Protein AF-A0A2V3UAB9-F1 (afdb_monomer_lite)

Structure (mmCIF, N/CA/C/O backbone):
data_AF-A0A2V3UAB9-F1
#
_entry.id   AF-A0A2V3UAB9-F1
#
loop_
_atom_site.group_PDB
_atom_site.id
_atom_site.type_symbol
_atom_site.label_atom_id
_atom_site.label_alt_id
_atom_site.label_comp_id
_atom_site.label_asym_id
_atom_site.label_entity_id
_atom_site.label_seq_id
_atom_site.pdbx_PDB_ins_code
_atom_site.Cartn_x
_atom_site.Cartn_y
_atom_site.Cartn_z
_atom_site.occupancy
_atom_site.B_iso_or_equiv
_atom_site.auth_seq_id
_atom_site.auth_comp_id
_atom_site.auth_asym_id
_atom_site.auth_atom_id
_atom_site.pdbx_PDB_model_num
ATOM 1 N N . MET A 1 1 ? 22.941 -26.359 -15.142 1.00 57.28 1 MET A N 1
ATOM 2 C CA . MET A 1 1 ? 23.217 -25.640 -13.883 1.00 57.28 1 MET A CA 1
ATOM 3 C C . MET A 1 1 ? 24.181 -24.510 -14.176 1.00 57.28 1 MET A C 1
ATOM 5 O O . MET A 1 1 ? 25.369 -24.756 -14.343 1.00 57.28 1 MET A O 1
ATOM 9 N N . GLN A 1 2 ? 23.658 -23.298 -14.334 1.00 74.88 2 GLN A N 1
ATOM 10 C CA . GLN A 1 2 ? 24.487 -22.115 -14.532 1.00 74.88 2 GLN A CA 1
ATOM 11 C C . GLN A 1 2 ? 24.960 -21.626 -13.161 1.00 74.88 2 GLN A C 1
ATOM 13 O O . GLN A 1 2 ? 24.140 -21.273 -12.312 1.00 74.88 2 GLN A O 1
ATOM 18 N N . THR A 1 3 ? 26.270 -21.655 -12.924 1.00 79.12 3 THR A N 1
ATOM 19 C CA . THR A 1 3 ? 26.883 -21.091 -11.720 1.00 79.12 3 THR A CA 1
ATOM 20 C C . THR A 1 3 ? 27.667 -19.837 -12.087 1.00 79.12 3 THR A C 1
ATOM 22 O O . THR A 1 3 ? 28.367 -19.800 -13.098 1.00 79.12 3 THR A O 1
ATOM 25 N N . GLU A 1 4 ? 27.515 -18.769 -11.304 1.00 80.94 4 GLU A N 1
ATOM 26 C CA . GLU A 1 4 ? 28.245 -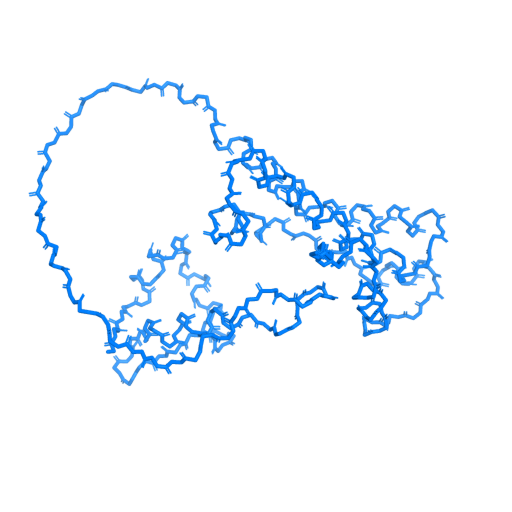17.521 -11.534 1.00 80.94 4 GLU A CA 1
ATOM 27 C C . GLU A 1 4 ? 28.791 -16.923 -10.238 1.00 80.94 4 GLU A C 1
ATOM 29 O O . GLU A 1 4 ? 28.327 -17.199 -9.131 1.00 80.94 4 GLU A O 1
ATOM 34 N N . THR A 1 5 ? 29.828 -16.094 -10.348 1.00 83.38 5 THR A N 1
ATOM 35 C CA . THR A 1 5 ? 30.382 -15.426 -9.165 1.00 83.38 5 THR A CA 1
ATOM 36 C C . THR A 1 5 ? 29.385 -14.402 -8.617 1.00 83.38 5 THR A C 1
ATOM 38 O O . THR A 1 5 ? 28.672 -13.750 -9.376 1.00 83.38 5 THR A O 1
ATOM 41 N N . LYS A 1 6 ? 29.395 -14.158 -7.299 1.00 76.06 6 LYS A N 1
ATOM 42 C CA . LYS A 1 6 ? 28.543 -13.129 -6.664 1.00 76.06 6 LYS A CA 1
ATOM 43 C C . LYS A 1 6 ? 28.672 -11.748 -7.320 1.00 76.06 6 LYS A C 1
ATOM 45 O O . LYS A 1 6 ? 27.708 -10.995 -7.363 1.00 76.06 6 LYS A O 1
ATOM 50 N N . ALA A 1 7 ? 29.862 -11.412 -7.823 1.00 73.06 7 ALA A N 1
ATOM 51 C CA . ALA A 1 7 ? 30.115 -10.150 -8.513 1.00 73.06 7 ALA A CA 1
ATOM 52 C C . ALA A 1 7 ? 29.506 -10.113 -9.924 1.00 73.06 7 ALA A C 1
ATOM 54 O O . ALA A 1 7 ? 29.011 -9.066 -10.334 1.00 73.06 7 ALA A O 1
ATOM 55 N N . ALA A 1 8 ? 29.524 -11.234 -10.651 1.00 74.75 8 ALA A N 1
ATOM 56 C CA . ALA A 1 8 ? 28.836 -11.361 -11.935 1.00 74.75 8 ALA A CA 1
ATOM 57 C C . ALA A 1 8 ? 27.312 -11.293 -11.747 1.00 74.75 8 ALA A C 1
ATOM 59 O O . ALA A 1 8 ? 26.662 -10.486 -12.407 1.00 74.75 8 ALA A O 1
ATOM 60 N N . PHE A 1 9 ? 26.787 -12.012 -10.748 1.00 76.31 9 PHE A N 1
ATOM 61 C CA . PHE A 1 9 ? 25.374 -11.973 -10.361 1.00 76.31 9 PHE A CA 1
ATOM 62 C C . PHE A 1 9 ? 24.925 -10.547 -9.999 1.00 76.31 9 PHE A C 1
ATOM 64 O O . PHE A 1 9 ? 23.939 -10.045 -10.527 1.00 76.31 9 PHE A O 1
ATOM 71 N N . ALA A 1 10 ? 25.701 -9.836 -9.171 1.00 72.00 10 ALA A N 1
ATOM 72 C CA . ALA A 1 10 ? 25.414 -8.450 -8.792 1.00 72.00 10 ALA A CA 1
ATOM 73 C C . ALA A 1 10 ? 25.303 -7.513 -10.008 1.00 72.00 10 ALA A C 1
ATOM 75 O O . ALA A 1 10 ? 24.363 -6.728 -10.108 1.00 72.00 10 ALA A O 1
ATOM 76 N N . ARG A 1 11 ? 26.252 -7.619 -10.949 1.00 72.06 11 ARG A N 1
ATOM 77 C CA . ARG A 1 11 ? 26.281 -6.795 -12.167 1.00 72.06 11 ARG A CA 1
ATOM 78 C C . ARG A 1 11 ? 25.104 -7.097 -13.087 1.00 72.06 11 ARG A C 1
ATOM 80 O O . ARG A 1 11 ? 24.517 -6.163 -13.618 1.00 72.06 11 ARG A O 1
ATOM 87 N N . ARG A 1 12 ? 24.747 -8.374 -13.240 1.00 73.06 12 ARG A N 1
ATOM 88 C CA . ARG A 1 12 ? 23.622 -8.815 -14.075 1.00 73.06 12 ARG A CA 1
ATOM 89 C C . ARG A 1 12 ? 22.281 -8.301 -13.555 1.00 73.06 12 ARG A C 1
ATOM 91 O O . ARG A 1 12 ? 21.445 -7.885 -14.343 1.00 73.06 12 ARG A O 1
ATOM 98 N N . HIS A 1 13 ? 22.123 -8.266 -12.235 1.00 68.06 13 HIS A N 1
ATOM 99 C CA . HIS A 1 13 ? 20.927 -7.752 -11.562 1.00 68.06 13 HIS A CA 1
ATOM 100 C C . HIS A 1 13 ? 20.958 -6.234 -11.316 1.00 68.06 13 HIS A C 1
ATOM 102 O O . HIS A 1 13 ? 20.033 -5.688 -10.722 1.00 68.06 13 HIS A O 1
ATOM 108 N N . GLY A 1 14 ? 22.016 -5.528 -11.736 1.00 66.88 14 GLY A N 1
ATOM 109 C CA . GLY A 1 14 ? 22.145 -4.080 -11.528 1.00 66.88 14 GLY A CA 1
ATOM 110 C C . GLY A 1 14 ? 22.172 -3.667 -10.050 1.00 66.88 14 GLY A C 1
ATOM 111 O O . GLY A 1 14 ? 21.782 -2.551 -9.701 1.00 66.88 14 GLY A O 1
ATOM 112 N N . VAL A 1 15 ? 22.603 -4.567 -9.160 1.00 67.69 15 VAL A N 1
ATOM 113 C CA . VAL A 1 15 ? 22.641 -4.348 -7.710 1.00 67.69 15 VAL A CA 1
ATOM 114 C C . VAL A 1 15 ? 24.074 -4.267 -7.195 1.00 67.69 15 VAL A C 1
ATOM 116 O O . VAL A 1 15 ? 25.017 -4.808 -7.771 1.00 67.69 15 VAL A O 1
ATOM 119 N N . ASN A 1 16 ? 24.259 -3.584 -6.068 1.00 70.75 16 ASN A N 1
ATOM 120 C CA . ASN A 1 16 ? 25.558 -3.530 -5.412 1.00 70.75 16 ASN A CA 1
ATOM 121 C C . ASN A 1 16 ? 25.855 -4.838 -4.647 1.00 70.75 16 ASN A C 1
ATOM 123 O O . ASN A 1 16 ? 24.981 -5.659 -4.356 1.00 70.75 16 ASN A O 1
ATOM 127 N N . ARG A 1 17 ? 27.127 -5.025 -4.281 1.00 67.69 17 ARG A N 1
ATOM 128 C CA . ARG A 1 17 ? 27.590 -6.215 -3.549 1.00 67.69 17 ARG A CA 1
ATOM 129 C C . ARG A 1 17 ? 26.920 -6.372 -2.176 1.00 67.69 17 ARG A C 1
ATOM 131 O O . ARG A 1 17 ? 26.765 -7.498 -1.714 1.00 67.69 17 ARG A O 1
ATOM 138 N N . SER A 1 18 ? 26.512 -5.274 -1.535 1.00 61.28 18 SER A N 1
ATOM 139 C CA . SER A 1 18 ? 25.829 -5.316 -0.237 1.00 61.28 18 SER A CA 1
ATOM 140 C C . SER A 1 18 ? 24.386 -5.816 -0.343 1.00 61.28 18 SER A C 1
ATOM 142 O O . SER A 1 18 ? 23.921 -6.483 0.575 1.00 61.28 18 SER A O 1
ATOM 144 N N . THR A 1 19 ? 23.694 -5.596 -1.462 1.00 59.91 19 THR A N 1
ATOM 145 C CA . THR A 1 19 ? 22.390 -6.218 -1.741 1.00 59.91 19 THR A CA 1
ATOM 146 C C . THR A 1 19 ? 22.517 -7.731 -1.912 1.00 59.91 19 THR A C 1
ATOM 148 O O . THR A 1 19 ? 21.742 -8.473 -1.316 1.00 59.91 19 THR A O 1
ATOM 151 N N . VAL A 1 20 ? 23.547 -8.206 -2.621 1.00 71.25 20 VAL A N 1
ATOM 152 C CA . VAL A 1 20 ? 23.826 -9.651 -2.740 1.00 71.25 20 VAL A CA 1
ATOM 153 C C . VAL A 1 20 ? 24.172 -10.272 -1.382 1.00 71.25 20 VAL A C 1
ATOM 155 O O . VAL A 1 20 ? 23.750 -11.389 -1.092 1.00 71.25 20 VAL A O 1
ATOM 158 N N . GLN A 1 21 ? 24.883 -9.538 -0.519 1.00 72.75 21 GLN A N 1
ATOM 159 C CA . GLN A 1 21 ? 25.141 -9.973 0.856 1.00 72.75 21 GLN A CA 1
ATOM 160 C C . GLN A 1 21 ? 23.841 -10.087 1.663 1.00 72.75 21 GLN A C 1
ATOM 162 O O . GLN A 1 21 ? 23.604 -11.117 2.279 1.00 72.75 21 GLN A O 1
ATOM 167 N N . LYS A 1 22 ? 22.944 -9.098 1.576 1.00 69.31 22 LYS A N 1
ATOM 168 C CA . LYS A 1 22 ? 21.625 -9.161 2.228 1.00 69.31 22 LYS A CA 1
ATOM 169 C C . LYS A 1 22 ? 20.784 -10.345 1.743 1.00 69.31 22 LYS A C 1
ATOM 171 O O . LYS A 1 22 ? 20.073 -10.942 2.542 1.00 69.31 22 LYS A O 1
ATOM 176 N N . TRP A 1 23 ? 20.842 -10.696 0.458 1.00 75.06 23 TRP A N 1
ATOM 177 C CA . TRP A 1 23 ? 20.158 -11.886 -0.065 1.00 75.06 23 TRP A CA 1
ATOM 178 C C . TRP A 1 23 ? 20.737 -13.180 0.497 1.00 75.06 23 TRP A C 1
ATOM 180 O O . TRP A 1 23 ? 19.987 -14.097 0.818 1.00 75.06 23 TRP A O 1
ATOM 190 N N . GLN A 1 24 ? 22.056 -13.239 0.672 1.00 76.31 24 GLN A N 1
ATOM 191 C CA . GLN A 1 24 ? 22.706 -14.361 1.336 1.00 76.31 24 GLN A CA 1
ATOM 192 C C . GLN A 1 24 ? 22.304 -14.458 2.815 1.00 76.31 24 GLN A C 1
ATOM 194 O O . GLN A 1 24 ? 21.946 -15.540 3.267 1.00 76.31 24 GLN A O 1
ATOM 199 N N . ASP A 1 25 ? 22.310 -13.341 3.545 1.00 65.88 25 ASP A N 1
ATOM 200 C CA . ASP A 1 25 ? 21.948 -13.299 4.969 1.00 65.88 25 ASP A CA 1
ATOM 201 C C . ASP A 1 25 ? 20.476 -13.694 5.194 1.00 65.88 25 ASP A C 1
ATOM 203 O O . ASP A 1 25 ? 20.129 -14.275 6.219 1.00 65.88 25 ASP A O 1
ATOM 207 N N . LYS A 1 26 ? 19.611 -13.425 4.206 1.00 61.66 26 LYS A N 1
ATOM 208 C CA . LYS A 1 26 ? 18.199 -13.836 4.178 1.00 61.66 26 LYS A CA 1
ATOM 209 C C . LYS A 1 26 ? 17.967 -15.257 3.641 1.00 61.66 26 LYS A C 1
ATOM 211 O O . LYS A 1 26 ? 16.818 -15.667 3.522 1.00 61.66 26 LYS A O 1
ATOM 216 N N . GLY A 1 27 ? 19.020 -15.996 3.283 1.00 71.12 27 GLY A N 1
ATOM 217 C CA . GLY A 1 27 ? 18.915 -17.360 2.745 1.00 71.12 27 GLY A CA 1
ATOM 218 C C . GLY A 1 27 ? 18.331 -17.457 1.329 1.00 71.12 27 GLY A C 1
ATOM 219 O O . GLY A 1 27 ? 18.006 -18.549 0.874 1.00 71.12 27 GLY A O 1
ATOM 220 N N . LEU A 1 28 ? 18.209 -16.333 0.617 1.00 71.06 28 LEU A N 1
ATOM 221 C CA . LEU A 1 28 ? 17.669 -16.272 -0.746 1.00 71.06 28 LEU A CA 1
ATOM 222 C C . LEU A 1 28 ? 18.710 -16.668 -1.800 1.00 71.06 28 LEU A C 1
ATOM 224 O O . LEU A 1 28 ? 18.360 -17.021 -2.922 1.00 71.06 28 LEU A O 1
ATOM 228 N N . LEU A 1 29 ? 19.995 -16.624 -1.443 1.00 77.12 29 LEU A N 1
ATOM 229 C CA . LEU A 1 29 ? 21.091 -16.991 -2.332 1.00 77.12 29 LEU A CA 1
ATOM 230 C C . LEU A 1 29 ? 21.447 -18.472 -2.182 1.00 77.12 29 LEU A C 1
ATOM 232 O O . LEU A 1 29 ? 21.902 -18.899 -1.120 1.00 77.12 29 LEU A O 1
ATOM 236 N N . VAL A 1 30 ? 21.308 -19.244 -3.259 1.00 77.31 30 VAL A N 1
ATOM 237 C CA . VAL A 1 30 ? 21.717 -20.652 -3.284 1.00 77.31 30 VAL A CA 1
ATOM 238 C C . VAL A 1 30 ? 23.164 -20.734 -3.749 1.00 77.31 30 VAL A C 1
ATOM 240 O O . VAL A 1 30 ? 23.483 -20.453 -4.905 1.00 77.31 30 VAL A O 1
ATOM 243 N N . ILE A 1 31 ? 24.057 -21.119 -2.839 1.00 79.81 31 ILE A N 1
ATOM 244 C CA . ILE A 1 31 ? 25.471 -21.354 -3.139 1.00 79.81 31 ILE A CA 1
ATOM 245 C C . ILE A 1 31 ? 25.645 -22.817 -3.551 1.00 79.81 31 ILE A C 1
ATOM 247 O O . ILE A 1 31 ? 25.255 -23.724 -2.818 1.00 79.81 31 ILE A O 1
ATOM 251 N N . ALA A 1 32 ? 26.209 -23.043 -4.732 1.00 77.56 32 ALA A N 1
ATOM 252 C CA . ALA A 1 32 ? 26.574 -24.367 -5.206 1.00 77.56 32 ALA A CA 1
ATOM 253 C C . ALA A 1 32 ? 27.816 -24.900 -4.453 1.00 77.56 32 ALA A C 1
ATOM 255 O O . ALA A 1 32 ? 28.553 -24.126 -3.836 1.00 77.56 32 ALA A O 1
ATOM 256 N N . PRO A 1 33 ? 28.081 -26.221 -4.485 1.00 68.38 33 PRO A N 1
ATOM 257 C CA . PRO A 1 33 ? 29.209 -26.831 -3.767 1.00 68.38 33 PRO A CA 1
ATOM 258 C C . PRO A 1 33 ? 30.592 -26.290 -4.168 1.00 68.38 33 PRO A C 1
ATOM 260 O O . PRO A 1 33 ? 31.553 -26.439 -3.421 1.00 68.38 33 PRO A O 1
ATOM 263 N N . ASP A 1 34 ? 30.687 -25.652 -5.335 1.00 72.75 34 ASP A N 1
ATOM 264 C CA . ASP A 1 34 ? 31.872 -24.971 -5.869 1.00 72.75 34 ASP A CA 1
ATOM 265 C C . ASP A 1 34 ? 32.080 -23.550 -5.296 1.00 72.75 34 ASP A C 1
ATOM 267 O O . ASP A 1 34 ? 33.017 -22.849 -5.681 1.00 72.75 34 ASP A O 1
ATOM 271 N N . GLY A 1 35 ? 31.217 -23.104 -4.376 1.00 73.31 35 GLY A N 1
ATOM 272 C CA . GLY A 1 35 ? 31.261 -21.774 -3.766 1.00 73.31 35 GLY A CA 1
ATOM 273 C C . GLY A 1 35 ? 30.708 -20.653 -4.655 1.00 73.31 35 GLY A C 1
ATOM 274 O O . GLY A 1 35 ? 30.769 -19.480 -4.267 1.00 73.31 35 GLY A O 1
ATOM 275 N N . MET A 1 36 ? 30.162 -20.985 -5.828 1.00 78.81 36 MET A N 1
ATOM 276 C CA . MET A 1 36 ? 29.549 -20.038 -6.759 1.00 78.81 36 MET A CA 1
ATOM 277 C C . MET A 1 36 ? 28.033 -19.943 -6.549 1.00 78.81 36 MET A C 1
ATOM 279 O O . MET A 1 36 ? 27.414 -20.780 -5.897 1.00 78.81 36 MET A O 1
ATOM 283 N N . VAL A 1 37 ? 27.414 -18.884 -7.070 1.00 76.81 37 VAL A N 1
ATOM 284 C CA . VAL A 1 37 ? 25.960 -18.696 -6.999 1.00 76.81 37 VAL A CA 1
ATOM 285 C C . VAL A 1 37 ? 25.315 -19.608 -8.028 1.00 76.81 37 VAL A C 1
ATOM 287 O O . VAL A 1 37 ? 25.593 -19.470 -9.218 1.00 76.81 37 VAL A O 1
ATOM 290 N N . ASN A 1 38 ? 24.447 -20.517 -7.589 1.00 82.19 38 ASN A N 1
ATOM 291 C CA . ASN A 1 38 ? 23.562 -21.233 -8.495 1.00 82.19 38 ASN A CA 1
ATOM 292 C C . ASN A 1 38 ? 22.517 -20.236 -8.995 1.00 82.19 38 ASN A C 1
ATOM 294 O O . ASN A 1 38 ? 21.639 -19.828 -8.232 1.00 82.19 38 ASN A O 1
ATOM 298 N N . VAL A 1 39 ? 22.662 -19.811 -10.249 1.00 75.38 39 VAL A N 1
ATOM 299 C CA . VAL A 1 39 ? 21.865 -18.737 -10.842 1.00 75.38 39 VAL A CA 1
ATOM 300 C C . VAL A 1 39 ? 20.397 -19.112 -10.857 1.00 75.38 39 VAL A C 1
ATOM 302 O O . VAL A 1 39 ? 19.584 -18.369 -10.336 1.00 75.38 39 VAL A O 1
ATOM 305 N N . GLU A 1 40 ? 20.086 -20.295 -11.366 1.00 68.88 40 GLU A N 1
ATOM 306 C CA . GLU A 1 40 ? 18.719 -20.774 -11.551 1.00 68.88 40 GLU A CA 1
ATOM 307 C C . GLU A 1 40 ? 17.993 -20.959 -10.212 1.00 68.88 40 GLU A C 1
ATOM 309 O O . GLU A 1 40 ? 16.863 -20.514 -10.049 1.00 68.88 40 GLU A O 1
ATOM 314 N N . ALA A 1 41 ? 18.658 -21.545 -9.211 1.00 65.31 41 ALA A N 1
ATOM 315 C CA . ALA A 1 41 ? 18.064 -21.749 -7.889 1.00 65.31 41 ALA A CA 1
ATOM 316 C C . ALA A 1 41 ? 17.971 -20.450 -7.069 1.00 65.31 41 ALA A C 1
ATOM 318 O O . ALA A 1 41 ? 17.048 -20.277 -6.276 1.00 65.31 41 ALA A O 1
ATOM 319 N N . THR A 1 42 ? 18.919 -19.527 -7.257 1.00 73.06 42 THR A N 1
ATOM 320 C CA . THR A 1 42 ? 18.866 -18.201 -6.628 1.00 73.06 42 THR A CA 1
ATOM 321 C C . THR A 1 42 ? 17.792 -17.342 -7.275 1.00 73.06 42 THR A C 1
ATOM 323 O O . THR A 1 42 ? 17.046 -16.694 -6.560 1.00 73.06 42 THR A O 1
ATOM 326 N N . GLU A 1 43 ? 17.665 -17.358 -8.601 1.00 70.69 43 GLU A N 1
ATOM 327 C CA . GLU A 1 43 ? 16.569 -16.691 -9.307 1.00 70.69 43 GLU A CA 1
ATOM 328 C C . GLU A 1 43 ? 15.226 -17.283 -8.912 1.00 70.69 43 GLU A C 1
ATOM 330 O O . GLU A 1 43 ? 14.337 -16.524 -8.569 1.00 70.69 43 GLU A O 1
ATOM 335 N N . TRP A 1 44 ? 15.112 -18.609 -8.812 1.00 62.38 44 TRP A N 1
ATOM 336 C CA . TRP A 1 44 ? 13.922 -19.262 -8.270 1.00 62.38 44 TRP A CA 1
ATOM 337 C C . TRP A 1 44 ? 13.574 -18.761 -6.863 1.00 62.38 44 TRP A C 1
ATOM 339 O O . TRP A 1 44 ? 12.424 -18.437 -6.592 1.00 62.38 44 TRP A O 1
ATOM 349 N N . ASN A 1 45 ? 14.557 -18.651 -5.965 1.00 64.38 45 ASN A N 1
ATOM 350 C CA . ASN A 1 45 ? 14.339 -18.160 -4.601 1.00 64.38 45 ASN A CA 1
ATOM 351 C C . ASN A 1 45 ? 14.075 -16.649 -4.521 1.00 64.38 45 ASN A C 1
ATOM 353 O O . ASN A 1 45 ? 13.379 -16.211 -3.609 1.00 64.38 45 ASN A O 1
ATOM 357 N N . LEU A 1 46 ? 14.623 -15.855 -5.442 1.00 65.44 46 LEU A N 1
ATOM 358 C CA . LEU A 1 46 ? 14.326 -14.426 -5.566 1.00 65.44 46 LEU A CA 1
ATOM 359 C C . LEU A 1 46 ? 12.942 -14.192 -6.196 1.00 65.44 46 LEU A C 1
ATOM 361 O O . LEU A 1 46 ? 12.256 -13.247 -5.808 1.00 65.44 46 LEU A O 1
ATOM 365 N N . ASP A 1 47 ? 12.519 -15.073 -7.105 1.00 61.75 47 ASP A N 1
ATOM 366 C CA . ASP A 1 47 ? 11.207 -15.079 -7.760 1.00 61.75 47 ASP A CA 1
ATOM 367 C C . ASP A 1 47 ? 10.102 -15.653 -6.861 1.00 61.75 47 ASP A C 1
ATOM 369 O O . ASP A 1 47 ? 8.919 -15.371 -7.073 1.00 61.75 47 ASP A O 1
ATOM 373 N N . GLN A 1 48 ? 10.460 -16.419 -5.824 1.00 44.75 48 GLN A N 1
ATOM 374 C CA . GLN A 1 48 ? 9.550 -16.836 -4.757 1.00 44.75 48 GLN A CA 1
ATOM 375 C C . GLN A 1 48 ? 9.209 -15.629 -3.871 1.00 44.75 48 GLN A C 1
ATOM 377 O O . GLN A 1 48 ? 9.676 -15.489 -2.739 1.00 44.75 48 GLN A O 1
ATOM 382 N N . ARG A 1 49 ? 8.351 -14.739 -4.383 1.00 45.00 49 ARG A N 1
ATOM 383 C CA . ARG A 1 49 ? 7.608 -13.804 -3.535 1.00 45.00 49 ARG A CA 1
ATOM 384 C C . ARG A 1 49 ? 6.748 -14.618 -2.558 1.00 45.00 49 ARG A C 1
ATOM 386 O O . ARG A 1 49 ? 6.168 -15.629 -2.962 1.00 45.00 49 ARG A O 1
ATOM 393 N N . PRO A 1 50 ? 6.626 -14.200 -1.285 1.00 42.41 50 PRO A N 1
ATOM 394 C CA . PRO A 1 50 ? 5.648 -14.788 -0.381 1.00 42.41 50 PRO A CA 1
ATOM 395 C C . PRO A 1 50 ? 4.264 -14.769 -1.045 1.00 42.41 50 PRO A C 1
ATOM 397 O O . PRO A 1 50 ? 3.866 -13.748 -1.603 1.00 42.41 50 PRO A O 1
ATOM 400 N N . ALA A 1 51 ? 3.522 -15.880 -0.974 1.00 40.28 51 ALA A N 1
ATOM 401 C CA . ALA A 1 51 ? 2.184 -16.018 -1.572 1.00 40.28 51 ALA A CA 1
ATOM 402 C C . ALA A 1 51 ? 1.173 -14.947 -1.098 1.00 40.28 51 ALA A C 1
ATOM 404 O O . ALA A 1 51 ? 0.107 -14.789 -1.689 1.00 40.28 51 ALA A O 1
ATOM 405 N N . LYS A 1 52 ? 1.522 -14.209 -0.039 1.00 36.44 52 LYS A N 1
ATOM 406 C CA . LYS A 1 52 ? 0.858 -13.001 0.440 1.00 36.44 52 LYS A CA 1
ATOM 407 C C . LYS A 1 52 ? 1.857 -11.845 0.413 1.00 36.44 52 LYS A C 1
ATOM 409 O O . LYS A 1 52 ? 2.853 -11.881 1.133 1.00 36.44 52 LYS A O 1
ATOM 414 N N . TYR A 1 53 ? 1.576 -10.816 -0.377 1.00 37.31 53 TYR A N 1
ATOM 415 C CA . TYR A 1 53 ? 2.285 -9.539 -0.322 1.00 37.31 53 TYR A CA 1
ATOM 416 C C . TYR A 1 53 ? 1.235 -8.427 -0.316 1.00 37.31 53 TYR A C 1
ATOM 418 O O . TYR A 1 53 ? 0.451 -8.335 -1.257 1.00 37.31 53 TYR A O 1
ATOM 426 N N . ARG A 1 54 ? 1.191 -7.636 0.769 1.00 42.34 54 ARG A N 1
ATOM 427 C CA . ARG A 1 54 ? 0.231 -6.533 0.991 1.00 42.34 54 ARG A CA 1
ATOM 428 C C . ARG A 1 54 ? -1.245 -6.927 0.792 1.00 42.34 54 ARG A C 1
ATOM 430 O O . ARG A 1 54 ? -1.909 -6.400 -0.094 1.00 42.34 54 ARG A O 1
ATOM 437 N N . GLY A 1 55 ? -1.746 -7.893 1.566 1.00 36.97 55 GLY A N 1
ATOM 438 C CA . GLY A 1 55 ? -3.185 -8.191 1.634 1.00 36.97 55 GLY A CA 1
ATOM 439 C C . GLY A 1 55 ? -3.879 -8.663 0.348 1.00 36.97 55 GLY A C 1
ATOM 440 O O . GLY A 1 55 ? -5.101 -8.759 0.329 1.00 36.97 55 GLY A O 1
ATOM 441 N N . GLY A 1 56 ? -3.147 -8.982 -0.725 1.00 34.47 56 GLY A N 1
ATOM 442 C CA . GLY A 1 56 ? -3.710 -9.428 -2.003 1.00 34.47 56 GLY A CA 1
ATOM 443 C C . GLY A 1 56 ? -3.005 -10.660 -2.566 1.00 34.47 56 GLY A C 1
ATOM 444 O O . GLY A 1 56 ? -1.819 -10.894 -2.324 1.00 34.47 56 GLY A O 1
ATOM 445 N N . THR A 1 57 ? -3.745 -11.473 -3.326 1.00 35.69 57 THR A N 1
ATOM 446 C CA . THR A 1 57 ? -3.160 -12.597 -4.072 1.00 35.69 57 THR A CA 1
ATOM 447 C C . THR A 1 57 ? -2.451 -12.033 -5.298 1.00 35.69 57 THR A C 1
ATOM 449 O O . THR A 1 57 ? -3.098 -11.512 -6.205 1.00 35.69 57 THR A O 1
ATOM 452 N N . ALA A 1 58 ? -1.122 -12.127 -5.337 1.00 34.25 58 ALA A N 1
ATOM 453 C CA . ALA A 1 58 ? -0.366 -11.803 -6.538 1.00 34.25 58 ALA A CA 1
ATOM 454 C C . ALA A 1 58 ? -0.803 -12.750 -7.668 1.00 34.25 58 ALA A C 1
ATOM 456 O O . ALA A 1 58 ? -0.599 -13.963 -7.594 1.00 34.25 58 ALA A O 1
ATOM 457 N N . HIS A 1 59 ? -1.428 -12.211 -8.715 1.00 31.20 59 HIS A N 1
ATOM 458 C CA . HIS A 1 59 ? -1.786 -12.992 -9.893 1.00 31.20 59 HIS A CA 1
ATOM 459 C C . HIS A 1 59 ? -0.503 -13.378 -10.645 1.00 31.20 59 HIS A C 1
ATOM 461 O O . HIS A 1 59 ? 0.027 -12.603 -11.439 1.00 31.20 59 HIS A O 1
ATOM 467 N N . ARG A 1 60 ? -0.010 -14.607 -10.454 1.00 38.00 60 ARG A N 1
ATOM 468 C CA . ARG A 1 60 ? 0.785 -15.273 -11.493 1.00 38.00 60 ARG A CA 1
ATOM 469 C C . ARG A 1 60 ? 0.486 -16.769 -11.584 1.00 38.00 60 ARG A C 1
ATOM 471 O O . ARG A 1 60 ? 0.208 -17.400 -10.566 1.00 38.00 60 ARG A O 1
ATOM 478 N N . PRO A 1 61 ? 0.572 -17.358 -12.791 1.00 35.38 61 PRO A N 1
ATOM 479 C CA . PRO A 1 61 ? 0.473 -18.795 -12.977 1.00 35.38 61 PRO A CA 1
ATOM 480 C C . PRO A 1 61 ? 1.657 -19.484 -12.299 1.00 35.38 61 PRO A C 1
ATOM 482 O O . PRO A 1 61 ? 2.813 -19.141 -12.559 1.00 35.38 61 PRO A O 1
ATOM 485 N N . VAL A 1 62 ? 1.369 -20.493 -11.480 1.00 34.81 62 VAL A N 1
ATOM 486 C CA . VAL A 1 62 ? 2.355 -21.480 -11.039 1.00 34.81 62 VAL A CA 1
ATOM 487 C C . VAL A 1 62 ? 2.874 -22.178 -12.296 1.00 34.81 62 VAL A C 1
ATOM 489 O O . VAL A 1 62 ? 2.168 -22.991 -12.892 1.00 34.81 62 VAL A O 1
ATOM 492 N N . ARG A 1 63 ? 4.089 -21.844 -12.749 1.00 35.84 63 ARG A N 1
ATOM 493 C CA . ARG A 1 63 ? 4.752 -22.633 -13.792 1.00 35.84 63 ARG A CA 1
ATOM 494 C C . ARG A 1 63 ? 5.066 -24.005 -13.206 1.00 35.84 63 ARG A C 1
ATOM 496 O O . ARG A 1 63 ? 5.982 -24.158 -12.406 1.00 35.84 63 ARG A O 1
ATOM 503 N N . THR A 1 64 ? 4.302 -25.007 -13.620 1.00 31.77 64 THR A N 1
ATOM 504 C CA . THR A 1 64 ? 4.704 -26.409 -13.525 1.00 31.77 64 THR A CA 1
ATOM 505 C C . THR A 1 64 ? 5.913 -26.597 -14.451 1.00 31.77 64 THR A C 1
ATOM 507 O O . THR A 1 64 ? 5.840 -26.278 -15.637 1.00 31.77 64 THR A O 1
ATOM 510 N N . ALA A 1 65 ? 7.052 -27.034 -13.916 1.00 30.53 65 ALA A N 1
ATOM 511 C CA . ALA A 1 65 ? 8.238 -27.371 -14.709 1.00 30.53 65 ALA A CA 1
ATOM 512 C C . ALA A 1 65 ? 7.998 -28.640 -15.566 1.00 30.53 65 ALA A C 1
ATOM 514 O O . ALA A 1 65 ? 7.109 -29.426 -15.240 1.00 30.53 65 ALA A O 1
ATOM 515 N N . PRO A 1 66 ? 8.871 -28.965 -16.537 1.00 37.00 66 PRO A N 1
ATOM 516 C CA . PRO A 1 66 ? 9.231 -28.194 -17.729 1.00 37.00 66 PRO A CA 1
ATOM 517 C C . PRO A 1 66 ? 9.002 -29.027 -19.018 1.00 37.00 66 PRO A C 1
ATOM 519 O O . PRO A 1 66 ? 8.986 -30.256 -18.973 1.00 37.00 66 PRO A O 1
ATOM 522 N N . GLN A 1 67 ? 8.905 -28.390 -20.191 1.00 27.16 67 GLN A N 1
ATOM 523 C CA . GLN A 1 67 ? 9.132 -29.084 -21.468 1.00 27.16 67 GLN A CA 1
ATOM 524 C C . GLN A 1 67 ? 10.039 -28.272 -22.397 1.00 27.16 67 GLN A C 1
ATOM 526 O O . GLN A 1 67 ? 9.855 -27.070 -22.583 1.00 27.16 67 GLN A O 1
ATOM 531 N N . ASP A 1 68 ? 11.038 -28.988 -22.915 1.00 40.03 68 ASP A N 1
ATOM 532 C CA . ASP 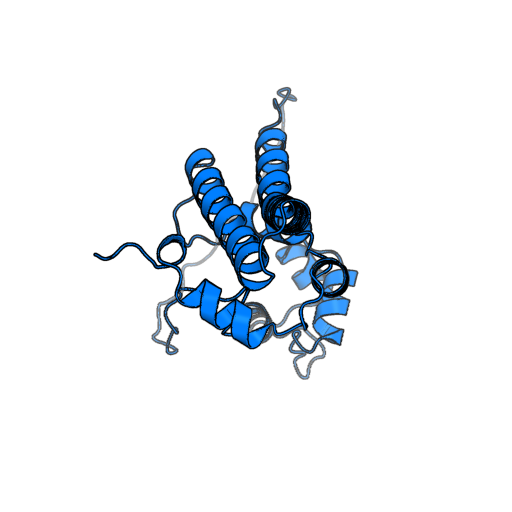A 1 68 ? 12.105 -28.598 -23.834 1.00 40.03 68 ASP A CA 1
ATOM 533 C C . ASP A 1 68 ? 11.700 -27.590 -24.913 1.00 40.03 68 ASP A C 1
ATOM 535 O O . ASP A 1 68 ? 10.832 -27.880 -25.737 1.00 40.03 68 ASP A O 1
ATOM 539 N N . VAL A 1 69 ? 12.458 -26.493 -25.032 1.00 30.81 69 VAL A N 1
ATOM 540 C CA . VAL A 1 69 ? 12.660 -25.836 -26.330 1.00 30.81 69 VAL A CA 1
ATOM 541 C C . VAL A 1 69 ? 14.124 -25.436 -26.492 1.00 30.81 69 VAL A C 1
ATOM 543 O O . VAL A 1 69 ? 14.771 -24.884 -25.607 1.00 30.81 69 VAL A O 1
ATOM 546 N N . ARG A 1 70 ? 14.620 -25.805 -27.668 1.00 28.67 70 ARG A N 1
ATOM 547 C CA . ARG A 1 70 ? 15.999 -25.834 -28.129 1.00 28.67 70 ARG A CA 1
ATOM 548 C C . ARG A 1 70 ? 16.631 -24.449 -28.307 1.00 28.67 70 ARG A C 1
ATOM 550 O O . ARG A 1 70 ? 15.976 -23.461 -28.614 1.00 28.67 70 ARG A O 1
ATOM 557 N N . THR A 1 71 ? 17.951 -24.494 -28.188 1.00 32.44 71 THR A N 1
ATOM 558 C CA . THR A 1 71 ? 19.028 -23.564 -28.539 1.00 32.44 71 THR A CA 1
ATOM 559 C C . THR A 1 71 ? 18.775 -22.653 -29.749 1.00 32.44 71 THR A C 1
ATOM 561 O O . THR A 1 71 ? 18.412 -23.137 -30.819 1.00 32.44 71 THR A O 1
ATOM 564 N N . ILE A 1 72 ? 19.136 -21.368 -29.626 1.00 30.86 72 ILE A N 1
ATOM 565 C CA . ILE A 1 72 ? 19.543 -20.517 -30.760 1.00 30.86 72 ILE A CA 1
ATOM 566 C C . ILE A 1 72 ? 20.933 -19.919 -30.435 1.00 30.86 72 ILE A C 1
ATOM 568 O O . ILE A 1 72 ? 21.105 -19.428 -29.317 1.00 30.86 72 ILE A O 1
ATOM 572 N N . PRO A 1 73 ? 21.940 -19.986 -31.336 1.00 29.94 73 PRO A N 1
ATOM 573 C CA . PRO A 1 73 ? 23.304 -19.515 -31.068 1.00 29.94 73 PRO A CA 1
ATOM 574 C C . PRO A 1 73 ? 23.470 -17.992 -31.157 1.00 29.94 73 PRO A C 1
ATOM 576 O O . PRO A 1 73 ? 22.847 -17.325 -31.979 1.00 29.94 73 PRO A O 1
ATOM 579 N N . GLN A 1 74 ? 24.383 -17.478 -30.335 1.00 34.59 74 GLN A N 1
ATOM 580 C CA . GLN A 1 74 ? 24.835 -16.091 -30.275 1.00 34.59 74 GLN A CA 1
ATOM 581 C C . GLN A 1 74 ? 26.148 -15.926 -31.066 1.00 34.59 74 GLN A C 1
ATOM 583 O O . GLN A 1 74 ? 27.185 -16.428 -30.644 1.00 34.59 74 GLN A O 1
ATOM 588 N N . GLU A 1 75 ? 26.117 -15.171 -32.164 1.00 34.12 75 GLU A N 1
ATOM 589 C CA . GLU A 1 75 ? 27.269 -14.621 -32.906 1.00 34.12 75 GLU A CA 1
ATOM 590 C C . GLU A 1 75 ? 26.833 -13.220 -33.399 1.00 34.12 75 GLU A C 1
A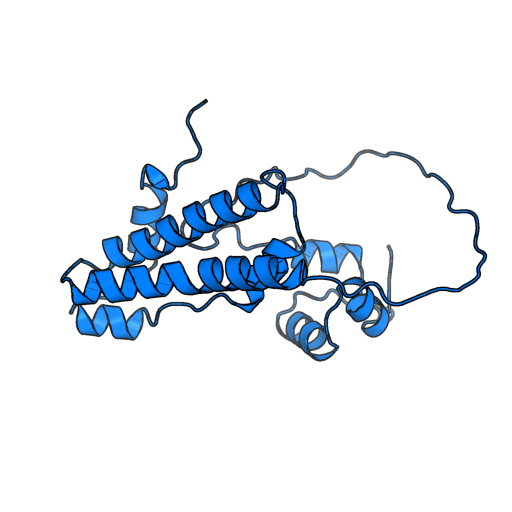TOM 592 O O . GLU A 1 75 ? 25.672 -13.052 -33.749 1.00 34.12 75 GLU A O 1
ATOM 597 N N . ALA A 1 76 ? 27.600 -12.128 -33.435 1.00 30.47 76 ALA A N 1
ATOM 598 C CA . ALA A 1 76 ? 29.013 -11.842 -33.229 1.00 30.47 76 ALA A CA 1
ATOM 599 C C . ALA A 1 76 ? 29.177 -10.356 -32.802 1.00 30.47 76 ALA A C 1
ATOM 601 O O . ALA A 1 76 ? 28.275 -9.536 -32.966 1.00 30.47 76 ALA A O 1
ATOM 602 N N . ARG A 1 77 ? 30.345 -10.009 -32.248 1.00 39.56 77 ARG A N 1
ATOM 603 C CA . ARG A 1 77 ? 30.794 -8.644 -31.886 1.00 39.56 77 ARG A CA 1
ATOM 604 C C . ARG A 1 77 ? 31.316 -7.887 -33.124 1.00 39.56 77 ARG A C 1
ATOM 606 O O . ARG A 1 77 ? 31.945 -8.561 -33.925 1.00 39.56 77 ARG A O 1
ATOM 613 N N . THR A 1 78 ? 31.194 -6.542 -33.195 1.00 28.09 78 THR A N 1
ATOM 614 C CA . THR A 1 78 ? 32.305 -5.527 -33.177 1.00 28.09 78 THR A CA 1
ATOM 615 C C . THR A 1 78 ? 31.860 -4.059 -33.462 1.00 28.09 78 THR A C 1
ATOM 617 O O . THR A 1 78 ? 30.999 -3.837 -34.300 1.00 28.09 78 THR A O 1
ATOM 620 N N . CYS A 1 79 ? 32.492 -3.113 -32.731 1.00 24.66 79 CYS A N 1
ATOM 621 C CA . CYS A 1 79 ? 32.499 -1.611 -32.661 1.00 24.66 79 CYS A CA 1
ATOM 622 C C . CYS A 1 79 ? 32.742 -0.797 -33.979 1.00 24.66 79 CYS A C 1
ATOM 624 O O . CYS A 1 79 ? 32.950 -1.484 -34.978 1.00 24.66 79 CYS A O 1
ATOM 626 N N . PRO A 1 80 ? 32.886 0.581 -34.033 1.00 41.94 80 PRO A N 1
ATOM 627 C CA . PRO A 1 80 ? 32.924 1.666 -32.989 1.00 41.94 80 PRO A CA 1
ATOM 628 C C . PRO A 1 80 ? 32.258 3.075 -33.288 1.00 41.94 80 PRO A C 1
ATOM 630 O O . PRO A 1 80 ? 32.069 3.448 -34.436 1.00 41.94 80 PRO A O 1
ATOM 633 N N . GLN A 1 81 ? 32.006 3.839 -32.200 1.00 42.91 81 GLN A N 1
ATOM 634 C CA . GLN A 1 81 ? 32.064 5.307 -31.868 1.00 42.91 81 GLN A CA 1
ATOM 635 C C . GLN A 1 81 ? 31.705 6.533 -32.777 1.00 42.91 81 GLN A C 1
ATOM 637 O O . GLN A 1 81 ? 32.023 6.573 -33.959 1.00 42.91 81 GLN A O 1
ATOM 642 N N . ASP A 1 82 ? 31.225 7.577 -32.050 1.00 29.11 82 ASP A N 1
ATOM 643 C CA . ASP A 1 82 ? 31.091 9.052 -32.282 1.00 29.11 82 ASP A CA 1
ATOM 644 C C . ASP A 1 82 ? 29.813 9.512 -33.034 1.00 29.11 82 ASP A C 1
ATOM 646 O O . ASP A 1 82 ? 29.497 8.970 -34.085 1.00 29.11 82 ASP A O 1
ATOM 650 N N . ASP A 1 83 ? 28.935 10.429 -32.581 1.00 33.84 83 ASP A N 1
ATOM 651 C CA . ASP A 1 83 ? 29.011 11.739 -31.881 1.00 33.84 83 ASP A CA 1
ATOM 652 C C . ASP A 1 83 ? 27.539 12.187 -31.538 1.00 33.84 83 ASP A C 1
ATOM 654 O O . ASP A 1 83 ? 26.610 11.457 -31.896 1.00 33.84 83 ASP A O 1
ATOM 658 N N . PRO A 1 84 ? 27.226 13.428 -31.096 1.00 41.72 84 PRO A N 1
ATOM 659 C CA . PRO A 1 84 ? 27.524 14.139 -29.852 1.00 41.72 84 PRO A CA 1
ATOM 660 C C . PRO A 1 84 ? 26.324 14.129 -28.867 1.00 41.72 84 PRO A C 1
ATOM 662 O O . PRO A 1 84 ? 25.200 13.779 -29.221 1.00 41.72 84 PRO A O 1
ATOM 665 N N . GLN A 1 85 ? 26.563 14.550 -27.618 1.00 39.44 85 GLN A N 1
ATOM 666 C CA . GLN A 1 85 ? 25.554 14.694 -26.560 1.00 39.44 85 GLN A CA 1
ATOM 667 C C . GLN A 1 85 ? 24.302 15.446 -27.044 1.00 39.44 85 GLN A C 1
ATOM 669 O O . GLN A 1 85 ? 24.288 16.675 -27.108 1.00 39.44 85 GLN A O 1
ATOM 674 N N . ALA A 1 86 ? 23.234 14.702 -27.333 1.00 34.72 86 ALA A N 1
ATOM 675 C CA . ALA A 1 86 ? 21.893 15.234 -27.216 1.00 34.72 86 ALA A CA 1
ATOM 676 C C . ALA A 1 86 ? 21.668 15.503 -25.726 1.00 34.72 86 ALA A C 1
ATOM 678 O O . ALA A 1 86 ? 21.881 14.624 -24.889 1.00 34.72 86 ALA A O 1
ATOM 679 N N . GLU A 1 87 ? 21.298 16.731 -25.392 1.00 42.78 87 GLU A N 1
ATOM 680 C CA . GLU A 1 87 ? 20.675 17.030 -24.112 1.00 42.78 87 GLU A CA 1
ATOM 681 C C . GLU A 1 87 ? 19.401 16.171 -24.027 1.00 42.78 87 GLU A C 1
ATOM 683 O O . GLU A 1 87 ? 18.363 16.515 -24.586 1.00 42.78 87 GLU A O 1
ATOM 688 N N . GLU A 1 88 ? 19.516 14.991 -23.410 1.00 39.22 88 GLU A N 1
ATOM 689 C CA . GLU A 1 88 ? 18.380 14.162 -23.022 1.00 39.22 88 GLU A CA 1
ATOM 690 C C . GLU A 1 88 ? 17.565 14.972 -22.006 1.00 39.22 88 GLU A C 1
ATOM 692 O O . GLU A 1 88 ? 17.934 15.080 -20.832 1.00 39.22 88 GLU A O 1
ATOM 697 N N . GLU A 1 89 ? 16.449 15.566 -22.440 1.00 41.09 89 GLU A N 1
ATOM 698 C CA . GLU A 1 89 ? 15.374 15.866 -21.497 1.00 41.09 89 GLU A CA 1
ATOM 699 C C . GLU A 1 89 ? 15.053 14.577 -20.725 1.00 41.09 89 GLU A C 1
ATOM 701 O O . GLU A 1 89 ? 15.080 13.485 -21.296 1.00 41.09 89 GLU A O 1
ATOM 706 N N . PRO A 1 90 ? 14.818 14.656 -19.406 1.00 44.94 90 PRO A N 1
ATOM 707 C CA . PRO A 1 90 ? 15.018 13.527 -18.525 1.00 44.94 90 PRO A CA 1
ATOM 708 C C . PRO A 1 90 ? 13.847 12.557 -18.672 1.00 44.94 90 PRO A C 1
ATOM 710 O O . PRO A 1 90 ? 12.900 12.595 -17.887 1.00 44.94 90 PRO A O 1
ATOM 713 N N . GLU A 1 91 ? 13.927 11.621 -19.614 1.00 52.25 91 GLU A N 1
ATOM 714 C CA . GLU A 1 91 ? 13.014 10.473 -19.674 1.00 52.25 91 GLU A CA 1
ATOM 715 C C . GLU A 1 91 ? 13.052 9.685 -18.344 1.00 52.25 91 GLU A C 1
ATOM 717 O O . GLU A 1 91 ? 12.056 9.111 -17.904 1.00 52.25 91 GLU A O 1
ATOM 722 N N . GLY A 1 92 ? 14.164 9.778 -17.601 1.00 62.34 92 GLY A N 1
ATOM 723 C CA . GLY A 1 92 ? 14.276 9.300 -16.220 1.00 62.34 92 GLY A CA 1
ATOM 724 C C . GLY A 1 92 ? 13.528 10.135 -15.168 1.00 62.34 92 GLY A C 1
ATOM 725 O O . GLY A 1 92 ? 13.174 9.608 -14.115 1.00 62.34 92 GLY A O 1
ATOM 726 N N . GLY A 1 93 ? 13.262 11.419 -15.414 1.00 75.81 93 GLY A N 1
ATOM 727 C CA . GLY A 1 93 ? 12.630 12.332 -14.458 1.00 75.81 93 GLY A CA 1
ATOM 728 C C . GLY A 1 93 ? 11.179 11.957 -14.171 1.00 75.81 93 GLY A C 1
ATOM 729 O O . GLY A 1 93 ? 10.805 11.787 -13.010 1.00 75.81 93 GLY A O 1
ATOM 730 N N . LEU A 1 94 ? 10.382 11.743 -15.222 1.00 82.38 94 LEU A N 1
ATOM 731 C CA . LEU A 1 94 ? 8.992 11.298 -15.087 1.00 82.38 94 LEU A CA 1
ATOM 732 C C . LEU A 1 94 ? 8.908 9.915 -14.424 1.00 82.38 94 LEU A C 1
ATOM 734 O O . LEU A 1 94 ? 8.110 9.726 -13.507 1.00 82.38 94 LEU A O 1
A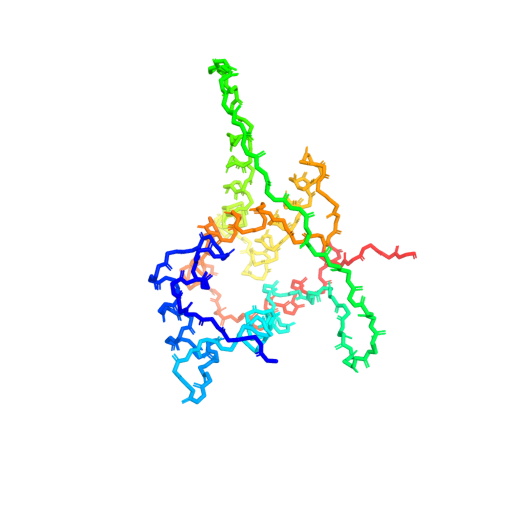TOM 738 N N . LEU A 1 95 ? 9.778 8.980 -14.825 1.00 81.25 95 LEU A N 1
ATOM 739 C CA . LEU A 1 95 ? 9.886 7.650 -14.214 1.00 81.25 95 LEU A CA 1
ATOM 740 C C . LEU A 1 95 ? 10.152 7.733 -12.706 1.00 81.25 95 LEU A C 1
ATOM 742 O O . LEU A 1 95 ? 9.464 7.087 -11.916 1.00 81.25 95 LEU A O 1
ATOM 746 N N . ILE A 1 96 ? 11.118 8.560 -12.294 1.00 83.38 96 ILE A N 1
ATOM 747 C CA . ILE A 1 96 ? 11.461 8.759 -10.882 1.00 83.38 96 ILE A CA 1
ATOM 748 C C . ILE A 1 96 ? 10.291 9.375 -10.116 1.00 83.38 96 ILE A C 1
ATOM 750 O O . ILE A 1 96 ? 10.010 8.933 -8.999 1.00 83.38 96 ILE A O 1
ATOM 754 N N . VAL A 1 97 ? 9.617 10.377 -10.686 1.00 88.06 97 VAL A N 1
ATOM 755 C CA . VAL A 1 97 ? 8.473 11.038 -10.046 1.00 88.06 97 VAL A CA 1
ATOM 756 C C . VAL A 1 97 ? 7.331 10.047 -9.847 1.00 88.06 97 VAL A C 1
ATOM 758 O O . VAL A 1 97 ? 6.872 9.890 -8.717 1.00 88.06 97 VAL A O 1
ATOM 761 N N . LEU A 1 98 ? 6.928 9.322 -10.893 1.00 89.88 98 LEU A N 1
ATOM 762 C CA . LEU A 1 98 ? 5.864 8.320 -10.808 1.00 89.88 98 LEU A CA 1
ATOM 763 C C . LEU A 1 98 ? 6.209 7.222 -9.799 1.00 89.88 98 LEU A C 1
ATOM 765 O O . LEU A 1 98 ? 5.396 6.914 -8.931 1.00 89.88 98 LEU A O 1
ATOM 769 N N . ALA A 1 99 ? 7.437 6.697 -9.833 1.00 87.31 99 ALA A N 1
ATOM 770 C CA . ALA A 1 99 ? 7.857 5.661 -8.894 1.00 87.31 99 ALA A CA 1
ATOM 771 C C . ALA A 1 99 ? 7.868 6.162 -7.440 1.00 87.31 99 ALA A C 1
ATOM 773 O O . ALA A 1 99 ? 7.561 5.414 -6.513 1.00 87.31 99 ALA A O 1
ATOM 774 N N . THR A 1 100 ? 8.213 7.435 -7.232 1.00 88.25 100 THR A N 1
ATOM 775 C CA . THR A 1 100 ? 8.187 8.067 -5.906 1.00 88.25 100 THR A CA 1
ATOM 776 C C . THR A 1 100 ? 6.761 8.253 -5.420 1.00 88.25 100 THR A C 1
ATOM 778 O O . THR A 1 100 ? 6.473 7.897 -4.283 1.00 88.25 100 THR A O 1
ATOM 781 N N . LEU A 1 101 ? 5.862 8.743 -6.275 1.00 91.25 101 LEU A N 1
ATOM 782 C CA . LEU A 1 101 ? 4.454 8.920 -5.932 1.00 91.25 101 LEU A CA 1
ATOM 783 C C . LEU A 1 101 ? 3.805 7.587 -5.539 1.00 91.25 101 LEU A C 1
ATOM 785 O O . LEU A 1 101 ? 3.194 7.509 -4.476 1.00 91.25 101 LEU A O 1
ATOM 789 N N . VAL A 1 102 ? 4.006 6.525 -6.327 1.00 88.88 102 VAL A N 1
ATOM 790 C CA . VAL A 1 102 ? 3.498 5.179 -6.000 1.00 88.88 102 VAL A CA 1
ATOM 791 C C . VAL A 1 102 ? 4.059 4.678 -4.665 1.00 88.88 102 VAL A C 1
ATOM 793 O O . VAL A 1 102 ? 3.312 4.139 -3.849 1.00 88.88 102 VAL A O 1
ATOM 796 N N . GLY A 1 103 ? 5.353 4.901 -4.410 1.00 84.81 103 GLY A N 1
ATOM 797 C CA . GLY A 1 103 ? 6.022 4.455 -3.186 1.00 84.81 103 GLY A CA 1
ATOM 798 C C . GLY A 1 103 ? 5.533 5.130 -1.898 1.00 84.81 103 GLY A C 1
ATOM 799 O O . GLY A 1 103 ? 5.652 4.530 -0.829 1.00 84.81 103 GLY A O 1
ATOM 800 N N . ILE A 1 104 ? 4.973 6.344 -1.976 1.00 90.75 104 ILE A N 1
ATOM 801 C CA . ILE A 1 104 ? 4.578 7.128 -0.789 1.00 90.75 104 ILE A CA 1
ATOM 802 C C . ILE A 1 104 ? 3.065 7.316 -0.626 1.00 90.75 104 ILE A C 1
ATOM 804 O O . ILE A 1 104 ? 2.616 7.598 0.486 1.00 90.75 104 ILE A O 1
ATOM 808 N N . VAL A 1 105 ? 2.272 7.194 -1.699 1.00 93.31 105 VAL A N 1
ATOM 809 C CA . VAL A 1 105 ? 0.843 7.562 -1.676 1.00 93.31 105 VAL A CA 1
ATOM 810 C C . VAL A 1 105 ? 0.035 6.735 -0.678 1.00 93.31 105 VAL A C 1
ATOM 812 O O . VAL A 1 105 ? -0.841 7.282 -0.006 1.00 93.31 105 VAL A O 1
ATOM 815 N N . GLY A 1 106 ? 0.360 5.447 -0.541 1.00 90.06 106 GLY A N 1
ATOM 816 C CA . GLY A 1 106 ? -0.343 4.547 0.366 1.00 90.06 106 GLY A CA 1
ATOM 817 C C . GLY A 1 106 ? -0.226 5.018 1.814 1.00 90.06 106 GLY A C 1
ATOM 818 O O . GLY A 1 106 ? -1.232 5.231 2.495 1.00 90.06 106 GLY A O 1
ATOM 819 N N . LYS A 1 107 ? 0.999 5.352 2.231 1.00 92.12 107 LYS A N 1
ATOM 820 C CA . LYS A 1 107 ? 1.268 5.915 3.553 1.00 92.12 107 LYS A CA 1
ATOM 821 C C . LYS A 1 107 ? 0.556 7.225 3.814 1.00 92.12 107 LYS A C 1
ATOM 823 O O . LYS A 1 107 ? -0.085 7.356 4.854 1.00 92.12 107 LYS A O 1
ATOM 828 N N . ILE A 1 108 ? 0.635 8.168 2.880 1.00 94.31 108 ILE A N 1
ATOM 829 C CA . ILE A 1 108 ? -0.055 9.456 3.019 1.00 94.31 108 ILE A CA 1
ATOM 830 C C . ILE A 1 108 ? -1.561 9.225 3.203 1.00 94.31 108 ILE A C 1
ATOM 832 O O . ILE A 1 108 ? -2.193 9.869 4.039 1.00 94.31 108 ILE A O 1
ATOM 836 N N . SER A 1 109 ? -2.129 8.272 2.461 1.00 95.62 109 SER A N 1
ATOM 837 C CA . SER A 1 109 ? -3.552 7.936 2.528 1.00 95.62 109 SER A CA 1
ATOM 838 C C . SER A 1 109 ? -3.940 7.300 3.864 1.00 95.62 109 SER A C 1
ATOM 840 O O . SER A 1 109 ? -4.955 7.685 4.443 1.00 95.62 109 SER A O 1
ATOM 842 N N . ALA A 1 110 ? -3.131 6.376 4.388 1.00 94.44 110 ALA A N 1
ATOM 843 C CA . ALA A 1 110 ? -3.360 5.764 5.696 1.00 94.44 110 ALA A CA 1
ATOM 844 C C . ALA A 1 110 ? -3.272 6.788 6.839 1.00 94.44 110 ALA A C 1
ATOM 846 O O . ALA A 1 110 ? -4.165 6.847 7.684 1.00 94.44 110 ALA A O 1
ATOM 847 N N . GLU A 1 111 ? -2.239 7.636 6.837 1.00 94.12 111 GLU A N 1
ATOM 848 C CA . GLU A 1 111 ? -2.060 8.697 7.836 1.00 94.12 111 GLU A CA 1
ATOM 849 C C . GLU A 1 111 ? -3.222 9.698 7.799 1.00 94.12 111 GLU A C 1
ATOM 851 O O . GLU A 1 111 ? -3.798 10.023 8.840 1.00 94.12 111 GLU A O 1
ATOM 856 N N . ALA A 1 112 ? -3.624 10.140 6.603 1.00 97.12 112 ALA A N 1
ATOM 857 C CA . ALA A 1 112 ? -4.758 11.044 6.431 1.00 97.12 112 ALA A CA 1
ATOM 858 C C . ALA A 1 112 ? -6.080 10.417 6.902 1.00 97.12 112 ALA A C 1
ATOM 860 O O . ALA A 1 112 ? -6.910 11.109 7.497 1.00 97.12 112 ALA A O 1
ATOM 861 N N . ALA A 1 113 ? -6.275 9.115 6.674 1.00 97.62 113 ALA A N 1
ATOM 862 C CA . ALA A 1 113 ? -7.465 8.396 7.114 1.00 97.62 113 ALA A CA 1
ATOM 863 C C . ALA A 1 113 ? -7.571 8.365 8.646 1.00 97.62 113 ALA A C 1
ATOM 865 O O . ALA A 1 113 ? -8.607 8.751 9.189 1.00 97.62 113 ALA A O 1
ATOM 866 N N . ILE A 1 114 ? -6.498 7.984 9.348 1.00 97.44 114 ILE A N 1
ATOM 867 C CA . ILE A 1 114 ? -6.474 7.969 10.821 1.00 97.44 114 ILE A CA 1
ATOM 868 C C . ILE A 1 114 ? -6.616 9.379 11.393 1.00 97.44 114 ILE A C 1
ATOM 870 O O . ILE A 1 114 ? -7.415 9.592 12.304 1.00 97.44 114 ILE A O 1
ATOM 874 N N . ALA A 1 115 ? -5.926 10.371 10.821 1.00 95.19 115 ALA A N 1
ATOM 875 C CA . ALA A 1 115 ? -6.075 11.770 11.226 1.00 95.19 115 ALA A CA 1
ATOM 876 C C . ALA A 1 115 ? -7.514 12.293 11.048 1.00 95.19 115 ALA A C 1
ATOM 878 O O . ALA A 1 115 ? -7.943 13.184 11.780 1.00 95.19 115 ALA A O 1
ATOM 879 N N . SER A 1 116 ? -8.267 11.715 10.110 1.00 97.81 116 SER A N 1
ATOM 880 C CA . SER A 1 116 ? -9.681 12.024 9.864 1.00 97.81 116 SER A CA 1
ATOM 881 C C . SER A 1 116 ? -10.653 11.179 10.703 1.00 97.81 116 SER A C 1
ATOM 883 O O . SER A 1 116 ? -11.865 11.315 10.546 1.00 97.81 116 SER A O 1
ATOM 885 N N . GLY A 1 117 ? -10.152 10.307 11.586 1.00 96.94 117 GLY A N 1
ATOM 886 C CA . GLY A 1 117 ? -10.962 9.460 12.467 1.00 96.94 117 GLY A CA 1
ATOM 887 C C . GLY A 1 117 ? -11.460 8.155 11.837 1.00 96.94 117 GLY A C 1
ATOM 888 O O . GLY A 1 117 ? -12.415 7.563 12.338 1.00 96.94 117 GLY A O 1
ATOM 889 N N . ALA A 1 118 ? -10.859 7.703 10.733 1.00 97.56 118 ALA A N 1
ATOM 890 C CA . ALA A 1 118 ? -11.161 6.390 10.173 1.00 97.56 118 ALA A CA 1
ATOM 891 C C . ALA A 1 118 ? -10.580 5.257 11.037 1.00 97.56 118 ALA A C 1
ATOM 893 O O . ALA A 1 118 ? -9.588 5.438 11.737 1.00 97.56 118 ALA A O 1
ATOM 894 N N . SER A 1 119 ? -11.172 4.063 10.932 1.00 97.81 119 SER A N 1
ATOM 895 C CA . SER A 1 119 ? -10.658 2.856 11.599 1.00 97.81 119 SER A CA 1
ATOM 896 C C . SER A 1 119 ? -9.384 2.314 10.948 1.00 97.81 119 SER A C 1
ATOM 898 O O . SER A 1 119 ? -9.192 2.507 9.740 1.00 97.81 119 SER A O 1
ATOM 900 N N . MET A 1 120 ? -8.602 1.504 11.669 1.00 97.25 120 MET A N 1
ATOM 901 C CA . MET A 1 120 ? -7.351 0.933 11.148 1.00 97.25 120 MET A CA 1
ATOM 902 C C . MET A 1 120 ? -7.546 0.087 9.891 1.00 97.25 120 MET A C 1
ATOM 904 O O . MET A 1 120 ? -6.807 0.248 8.924 1.00 97.25 120 MET A O 1
ATOM 908 N N . ARG A 1 121 ? -8.598 -0.740 9.834 1.00 96.12 121 ARG A N 1
ATOM 909 C CA . ARG A 1 121 ? -8.921 -1.536 8.630 1.00 96.12 121 ARG A CA 1
ATOM 910 C C . ARG A 1 121 ? -9.177 -0.673 7.385 1.00 96.12 121 ARG A C 1
ATOM 912 O O . ARG A 1 121 ? -8.868 -1.090 6.274 1.00 96.12 121 ARG A O 1
ATOM 919 N N . VAL A 1 122 ? -9.731 0.531 7.562 1.00 96.75 122 VAL A N 1
ATOM 920 C CA . VAL A 1 122 ? -9.991 1.474 6.460 1.00 96.75 122 VAL A CA 1
ATOM 921 C C . VAL A 1 122 ? -8.694 2.146 6.033 1.00 96.75 122 VAL A C 1
ATOM 923 O O . VAL A 1 122 ? -8.430 2.217 4.838 1.00 96.75 122 VAL A O 1
ATOM 926 N N . ALA A 1 123 ? -7.865 2.589 6.982 1.00 96.12 123 ALA A N 1
ATOM 927 C CA . ALA A 1 123 ? -6.549 3.146 6.676 1.00 96.12 123 ALA A CA 1
ATOM 928 C C . ALA A 1 123 ? -5.654 2.127 5.947 1.00 96.12 123 ALA A C 1
ATOM 930 O O . ALA A 1 123 ? -5.024 2.466 4.949 1.00 96.12 123 ALA A O 1
ATOM 931 N N . TYR A 1 124 ? -5.677 0.867 6.386 1.00 93.56 124 TYR A N 1
ATOM 932 C CA . TYR A 1 124 ? -4.965 -0.238 5.746 1.00 93.56 124 TYR A CA 1
ATOM 933 C C . TYR A 1 124 ? -5.458 -0.504 4.317 1.00 93.56 124 TYR A C 1
ATOM 935 O O . TYR A 1 124 ? -4.667 -0.596 3.377 1.00 93.56 124 TYR A O 1
ATOM 943 N N . ALA A 1 125 ? -6.780 -0.558 4.123 1.00 91.50 125 ALA A N 1
ATOM 944 C CA . ALA A 1 125 ? -7.355 -0.702 2.790 1.00 91.50 125 ALA A CA 1
ATOM 945 C C . ALA A 1 125 ? -7.015 0.492 1.884 1.00 91.50 125 ALA A C 1
ATOM 947 O O . ALA A 1 125 ? -6.725 0.289 0.709 1.00 91.50 125 ALA A O 1
ATOM 948 N N . LEU A 1 126 ? -7.009 1.724 2.404 1.00 94.19 126 LEU A N 1
ATOM 949 C CA . LEU A 1 126 ? -6.662 2.922 1.633 1.00 94.19 126 LEU A CA 1
ATOM 950 C C . LEU A 1 126 ? -5.186 2.970 1.227 1.00 94.19 126 LEU A C 1
ATOM 952 O O . LEU A 1 126 ? -4.907 3.410 0.110 1.00 94.19 126 LEU A O 1
ATOM 956 N N . ASP A 1 127 ? -4.262 2.483 2.061 1.00 92.19 127 ASP A N 1
ATOM 957 C CA . ASP A 1 127 ? -2.862 2.283 1.656 1.00 92.19 127 ASP A CA 1
ATOM 958 C C . ASP A 1 127 ? -2.787 1.369 0.427 1.00 92.19 127 ASP A C 1
ATOM 960 O O . ASP A 1 127 ? -2.259 1.751 -0.619 1.00 92.19 127 ASP A O 1
ATOM 964 N N . SER A 1 128 ? -3.436 0.207 0.513 1.00 86.62 128 SER A N 1
ATOM 965 C CA . SER A 1 128 ? -3.430 -0.791 -0.558 1.00 86.62 128 SER A CA 1
ATOM 966 C C . SER A 1 128 ? -4.115 -0.287 -1.834 1.00 86.62 128 SER A C 1
ATOM 968 O O . SER A 1 128 ? -3.556 -0.395 -2.924 1.00 86.62 128 SER A O 1
ATOM 970 N N . ILE A 1 129 ? -5.312 0.298 -1.718 1.00 87.75 129 ILE A N 1
ATOM 971 C CA . ILE A 1 129 ? -6.095 0.801 -2.856 1.00 87.75 129 ILE A CA 1
ATOM 972 C C . ILE A 1 129 ? -5.330 1.902 -3.580 1.00 87.75 129 ILE A C 1
ATOM 974 O O . ILE A 1 129 ? -5.162 1.833 -4.796 1.00 87.75 129 ILE A O 1
ATOM 978 N N . THR A 1 130 ? -4.854 2.919 -2.864 1.00 89.69 130 THR A N 1
ATOM 979 C CA . THR A 1 130 ? -4.215 4.059 -3.531 1.00 89.69 130 THR A CA 1
ATOM 980 C C . THR A 1 130 ? -2.885 3.670 -4.164 1.00 89.69 130 THR A C 1
ATOM 982 O O . THR A 1 130 ? -2.632 4.078 -5.297 1.00 89.69 130 THR A O 1
ATOM 985 N N . THR A 1 131 ? -2.082 2.815 -3.519 1.00 86.69 131 THR A N 1
ATOM 986 C CA . THR A 1 131 ? -0.853 2.290 -4.127 1.00 86.69 131 THR A CA 1
ATOM 987 C C . THR A 1 131 ? -1.144 1.465 -5.380 1.00 86.69 131 THR A C 1
ATOM 989 O O . THR A 1 131 ? -0.529 1.728 -6.409 1.00 86.69 131 THR A O 1
ATOM 992 N N . VAL A 1 132 ? -2.086 0.513 -5.344 1.00 84.19 132 VAL A N 1
ATOM 993 C CA . VAL A 1 132 ? -2.394 -0.346 -6.506 1.00 84.19 132 VAL A CA 1
ATOM 994 C C . VAL A 1 132 ? -2.939 0.467 -7.680 1.00 84.19 132 VAL A C 1
ATOM 996 O O . VAL A 1 132 ? -2.489 0.305 -8.813 1.00 84.19 132 VAL A O 1
ATOM 999 N N . HIS A 1 133 ? -3.890 1.370 -7.431 1.00 85.56 133 HIS A N 1
ATOM 1000 C CA . HIS A 1 133 ? -4.501 2.163 -8.501 1.00 85.56 133 HIS A CA 1
ATOM 1001 C C . HIS A 1 133 ? -3.518 3.166 -9.105 1.00 85.56 133 HIS A C 1
ATOM 1003 O O . HIS A 1 133 ? -3.472 3.310 -10.326 1.00 85.56 133 HIS A O 1
ATOM 1009 N N . LEU A 1 134 ? -2.690 3.813 -8.279 1.00 87.56 134 LEU A N 1
ATOM 1010 C CA . LEU A 1 134 ? -1.672 4.730 -8.785 1.00 87.56 134 LEU A CA 1
ATOM 1011 C C . LEU A 1 134 ? -0.564 3.992 -9.540 1.00 87.56 134 LEU A C 1
ATOM 1013 O O . LEU A 1 134 ? -0.065 4.511 -10.534 1.00 87.56 134 LEU A O 1
ATOM 1017 N N . TRP A 1 135 ? -0.203 2.783 -9.104 1.00 87.38 135 TRP A N 1
ATOM 1018 C CA . TRP A 1 135 ? 0.734 1.932 -9.832 1.00 87.38 135 TRP A CA 1
ATOM 1019 C C . TRP A 1 135 ? 0.204 1.607 -11.228 1.00 87.38 135 TRP A C 1
ATOM 1021 O O . TRP A 1 135 ? 0.899 1.849 -12.212 1.00 87.38 135 TRP A O 1
ATOM 1031 N N . ASN A 1 136 ? -1.034 1.118 -11.324 1.00 84.38 136 ASN A N 1
ATOM 1032 C CA . ASN A 1 136 ? -1.654 0.776 -12.605 1.00 84.38 136 ASN A CA 1
ATOM 1033 C C . ASN A 1 136 ? -1.719 1.985 -13.548 1.00 84.38 136 ASN A C 1
ATOM 1035 O O . ASN A 1 136 ? -1.440 1.862 -14.740 1.00 84.38 136 ASN A O 1
ATOM 1039 N N . GLU A 1 137 ? -2.057 3.167 -13.024 1.00 86.88 137 GLU A N 1
ATOM 1040 C CA . GLU A 1 137 ? -2.084 4.386 -13.833 1.00 86.88 137 GLU A CA 1
ATOM 1041 C C . GLU A 1 137 ? -0.675 4.814 -14.264 1.00 86.88 137 GLU A C 1
ATOM 1043 O O . GLU A 1 137 ? -0.484 5.211 -15.412 1.00 86.88 137 GLU A O 1
ATOM 1048 N N . ALA A 1 138 ? 0.333 4.674 -13.397 1.00 87.12 138 ALA A N 1
ATOM 1049 C CA . ALA A 1 138 ? 1.719 4.955 -13.753 1.00 87.12 138 ALA A CA 1
ATOM 1050 C C . ALA A 1 138 ? 2.227 4.016 -14.858 1.00 87.12 138 ALA A C 1
ATOM 1052 O O . ALA A 1 138 ? 2.812 4.486 -15.831 1.00 87.12 138 ALA A O 1
ATOM 1053 N N . GLU A 1 139 ? 1.951 2.712 -14.769 1.00 84.00 139 GLU A N 1
ATOM 1054 C CA . GLU A 1 139 ? 2.268 1.759 -15.841 1.00 84.00 139 GLU A CA 1
ATOM 1055 C C . GLU A 1 139 ? 1.565 2.131 -17.150 1.00 84.00 139 GLU A C 1
ATOM 1057 O O . GLU A 1 139 ? 2.202 2.144 -18.206 1.00 84.00 139 GLU A O 1
ATOM 1062 N N . ARG A 1 140 ? 0.287 2.531 -17.083 1.00 84.69 140 ARG A N 1
ATOM 1063 C CA . ARG A 1 140 ? -0.475 3.001 -18.247 1.00 84.69 140 ARG A CA 1
ATOM 1064 C C . ARG A 1 140 ? 0.163 4.232 -18.891 1.00 84.69 140 ARG A C 1
ATOM 1066 O O . ARG A 1 140 ? 0.287 4.279 -20.112 1.00 84.69 140 ARG A O 1
ATOM 1073 N N . MET A 1 141 ? 0.569 5.220 -18.091 1.00 86.44 141 MET A N 1
ATOM 1074 C CA . MET A 1 141 ? 1.229 6.439 -18.575 1.00 86.44 141 MET A CA 1
ATOM 1075 C C . MET A 1 141 ? 2.587 6.149 -19.219 1.00 86.44 141 MET A C 1
ATOM 1077 O O . MET A 1 141 ? 2.973 6.828 -20.167 1.00 86.44 141 MET A O 1
ATOM 1081 N N . LEU A 1 142 ? 3.293 5.133 -18.723 1.00 84.19 142 LEU A N 1
ATOM 1082 C CA . LEU A 1 142 ? 4.595 4.701 -19.229 1.00 84.19 142 LEU A CA 1
ATOM 1083 C C . LEU A 1 142 ? 4.496 3.715 -20.407 1.00 84.19 142 LEU A C 1
ATOM 1085 O O . LEU A 1 142 ? 5.523 3.295 -20.934 1.00 84.19 142 LEU A O 1
ATOM 1089 N N . GLY A 1 143 ? 3.284 3.319 -20.814 1.00 83.31 143 GLY A N 1
ATOM 1090 C CA . GLY A 1 143 ? 3.072 2.324 -21.870 1.00 83.31 143 GLY A CA 1
ATOM 1091 C C . GLY A 1 143 ? 3.551 0.915 -21.497 1.00 83.31 143 GLY A C 1
ATOM 1092 O O . GLY A 1 143 ? 3.828 0.105 -22.381 1.00 83.31 143 GLY A O 1
ATOM 1093 N N . ILE A 1 144 ? 3.671 0.620 -20.200 1.00 77.62 144 ILE A N 1
ATOM 1094 C CA . ILE A 1 144 ? 4.125 -0.673 -19.686 1.00 77.62 144 ILE A CA 1
ATOM 1095 C C . ILE A 1 144 ? 2.948 -1.662 -19.741 1.00 77.62 144 ILE A C 1
ATOM 1097 O O . ILE A 1 144 ? 1.879 -1.367 -19.204 1.00 77.62 144 ILE A O 1
ATOM 1101 N N . PRO A 1 145 ? 3.103 -2.841 -20.374 1.00 70.81 145 PRO A N 1
ATOM 1102 C CA . PRO A 1 145 ? 2.051 -3.847 -20.386 1.00 70.81 145 PRO A CA 1
ATOM 1103 C C . PRO A 1 145 ? 1.754 -4.368 -18.972 1.00 70.81 145 PRO A C 1
ATOM 1105 O O . PRO A 1 145 ? 2.700 -4.618 -18.212 1.00 70.81 145 PRO A O 1
ATOM 1108 N N . PRO A 1 146 ? 0.477 -4.625 -18.635 1.00 64.06 146 PRO A N 1
ATOM 1109 C CA . PRO A 1 146 ? 0.116 -5.200 -17.345 1.00 64.06 146 PRO A CA 1
ATOM 1110 C C . PRO A 1 146 ? 0.805 -6.557 -17.140 1.00 64.06 146 PRO A C 1
ATOM 1112 O O . PRO A 1 146 ? 0.949 -7.345 -18.078 1.00 64.06 146 PRO A O 1
ATOM 1115 N N . ALA A 1 147 ? 1.219 -6.831 -15.900 1.00 55.56 147 ALA A N 1
ATOM 1116 C CA . ALA A 1 147 ? 1.939 -8.046 -15.493 1.00 55.56 147 ALA A CA 1
ATOM 1117 C C . ALA A 1 147 ? 3.326 -8.252 -16.145 1.00 55.56 147 ALA A C 1
ATOM 1119 O O . ALA A 1 147 ? 3.870 -9.365 -16.119 1.00 55.56 147 ALA A O 1
ATOM 1120 N N . SER A 1 148 ? 3.919 -7.195 -16.710 1.00 58.25 148 SER A N 1
ATOM 1121 C CA . SER A 1 148 ? 5.321 -7.207 -17.128 1.00 58.25 148 SER A CA 1
ATOM 1122 C C . SER A 1 148 ? 6.238 -6.836 -15.960 1.00 58.25 148 SER A C 1
ATOM 1124 O O . SER A 1 148 ? 5.969 -5.906 -15.208 1.00 58.25 148 SER A O 1
ATOM 1126 N N . VAL A 1 149 ? 7.341 -7.574 -15.808 1.00 57.56 149 VAL A N 1
ATOM 1127 C CA . VAL A 1 149 ? 8.396 -7.200 -14.857 1.00 57.56 149 VAL A CA 1
ATOM 1128 C C . VAL A 1 149 ? 9.202 -6.092 -15.521 1.00 57.56 149 VAL A C 1
ATOM 1130 O O . VAL A 1 149 ? 9.863 -6.327 -16.535 1.00 57.56 149 VAL A O 1
ATOM 1133 N N . SER A 1 150 ? 9.103 -4.876 -14.992 1.00 66.06 150 SER A N 1
ATOM 1134 C CA . SER A 1 150 ? 9.697 -3.682 -15.592 1.00 66.06 150 SER A CA 1
ATOM 1135 C C . SER A 1 150 ? 10.737 -3.047 -14.666 1.00 66.06 150 SER A C 1
ATOM 1137 O O . SER A 1 150 ? 10.716 -3.216 -13.445 1.00 66.06 150 SER A O 1
ATOM 1139 N N . GLY A 1 151 ? 11.653 -2.255 -15.232 1.00 69.12 151 GLY A N 1
ATOM 1140 C CA . GLY A 1 151 ? 12.568 -1.436 -14.427 1.00 69.12 151 GLY A CA 1
ATOM 1141 C C . GLY A 1 151 ? 11.830 -0.450 -13.507 1.00 69.12 151 GLY A C 1
ATOM 1142 O O . GLY A 1 151 ? 12.377 -0.041 -12.482 1.00 69.12 151 GLY A O 1
ATOM 1143 N N . PHE A 1 152 ? 10.579 -0.117 -13.844 1.00 77.19 152 PHE A N 1
ATOM 1144 C CA . PHE A 1 152 ? 9.690 0.709 -13.037 1.00 77.19 152 PHE A CA 1
ATOM 1145 C C . PHE A 1 152 ? 9.295 0.018 -11.725 1.00 77.19 152 PHE A C 1
ATOM 1147 O O . PHE A 1 152 ? 9.434 0.630 -10.670 1.00 77.19 152 PHE A O 1
ATOM 1154 N N . GLU A 1 153 ? 8.940 -1.270 -11.752 1.00 74.56 153 GLU A N 1
ATOM 1155 C CA . GLU A 1 153 ? 8.635 -2.048 -10.539 1.00 74.56 153 GLU A CA 1
ATOM 1156 C C . GLU A 1 153 ? 9.804 -2.020 -9.542 1.00 74.56 153 GLU A C 1
ATOM 1158 O O . GLU A 1 153 ? 9.652 -1.636 -8.383 1.00 74.56 153 GLU A O 1
ATOM 1163 N N . THR A 1 154 ? 11.022 -2.287 -10.025 1.00 77.50 154 THR A N 1
ATOM 1164 C CA . THR A 1 154 ? 12.236 -2.208 -9.190 1.00 77.50 154 THR A CA 1
ATOM 1165 C C . THR A 1 154 ? 12.474 -0.798 -8.636 1.00 77.50 154 THR A C 1
ATOM 1167 O O . THR A 1 154 ? 13.094 -0.617 -7.581 1.00 77.50 154 THR A O 1
ATOM 1170 N N . MET A 1 155 ? 12.043 0.232 -9.365 1.00 77.19 155 MET A N 1
ATOM 1171 C CA . MET A 1 155 ? 12.190 1.622 -8.955 1.00 77.19 155 MET A CA 1
ATOM 1172 C C . MET A 1 155 ? 11.206 1.997 -7.846 1.00 77.19 155 MET A C 1
ATOM 1174 O O . MET A 1 155 ? 11.615 2.705 -6.916 1.00 77.19 155 MET A O 1
ATOM 1178 N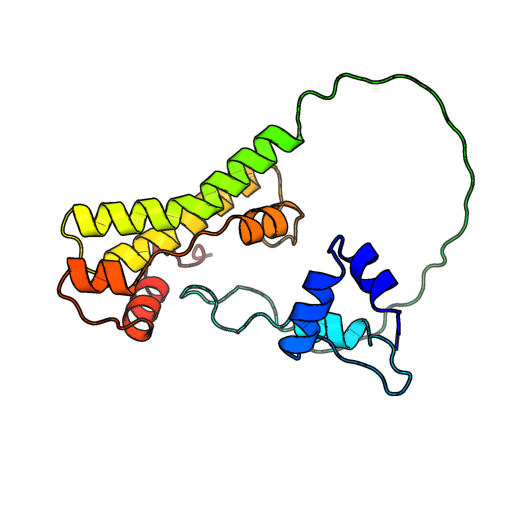 N . VAL A 1 156 ? 9.963 1.514 -7.942 1.00 79.94 156 VAL A N 1
ATOM 1179 C CA . VAL A 1 156 ? 8.917 1.672 -6.926 1.00 79.94 156 VAL A CA 1
ATOM 1180 C C . VAL A 1 156 ? 9.321 0.956 -5.644 1.00 79.94 156 VAL A C 1
ATOM 1182 O O . VAL A 1 156 ? 9.344 1.593 -4.596 1.00 79.94 156 VAL A O 1
ATOM 1185 N N . ASP A 1 157 ? 9.754 -0.306 -5.718 1.00 79.56 157 ASP A N 1
ATOM 1186 C CA . ASP A 1 157 ? 10.140 -1.108 -4.546 1.00 79.56 157 ASP A CA 1
ATOM 1187 C C . ASP A 1 157 ? 11.198 -0.416 -3.672 1.00 79.56 157 ASP A C 1
ATOM 1189 O O . ASP A 1 157 ? 11.159 -0.472 -2.444 1.00 79.56 157 ASP A O 1
ATOM 1193 N N . LYS A 1 158 ? 12.145 0.295 -4.297 1.00 77.94 158 LYS A N 1
ATOM 1194 C CA . LYS A 1 158 ? 13.192 1.058 -3.592 1.00 77.94 158 LYS A CA 1
ATOM 1195 C C . LYS A 1 158 ? 12.679 2.324 -2.898 1.00 77.94 158 LYS A C 1
ATOM 1197 O O . LYS A 1 158 ? 13.419 2.918 -2.117 1.00 77.94 158 LYS A O 1
ATOM 1202 N N . ARG A 1 159 ? 11.474 2.777 -3.237 1.00 83.38 159 ARG A N 1
ATOM 1203 C CA . ARG A 1 159 ? 10.850 4.030 -2.782 1.00 83.38 159 ARG A CA 1
ATOM 1204 C C . ARG A 1 159 ? 9.638 3.802 -1.895 1.00 83.38 159 ARG A C 1
ATOM 1206 O O . ARG A 1 159 ? 9.107 4.773 -1.366 1.00 83.38 159 ARG A O 1
ATOM 1213 N N . VAL A 1 160 ? 9.214 2.553 -1.736 1.00 80.88 160 VAL A N 1
ATOM 1214 C CA . VAL A 1 160 ? 8.136 2.181 -0.831 1.00 80.88 160 VAL A CA 1
ATOM 1215 C C . VAL A 1 160 ? 8.466 2.650 0.584 1.00 80.88 160 VAL A C 1
ATOM 1217 O O . VAL A 1 160 ? 9.494 2.283 1.156 1.00 80.88 160 VAL A O 1
ATOM 1220 N N . VAL A 1 161 ? 7.564 3.446 1.151 1.00 83.19 161 VAL A N 1
ATOM 1221 C CA . VAL A 1 161 ? 7.597 3.842 2.557 1.00 83.19 161 VAL A CA 1
ATOM 1222 C C . VAL A 1 161 ? 6.388 3.226 3.238 1.00 83.19 161 VAL A C 1
ATOM 1224 O O . VAL A 1 161 ? 5.254 3.603 2.957 1.00 83.19 161 VAL A O 1
ATOM 1227 N N . GLU A 1 162 ? 6.630 2.271 4.131 1.00 82.75 162 GLU A N 1
ATOM 1228 C CA . GLU A 1 162 ? 5.554 1.652 4.903 1.00 82.75 162 GLU A CA 1
ATOM 1229 C C . GLU A 1 162 ? 5.037 2.610 5.992 1.00 82.75 162 GLU A C 1
ATOM 1231 O O . GLU A 1 162 ? 5.833 3.343 6.599 1.00 82.75 162 GLU A O 1
ATOM 1236 N N . PRO A 1 163 ? 3.718 2.631 6.250 1.00 86.88 163 PRO A N 1
ATOM 1237 C CA . PRO A 1 163 ? 3.156 3.352 7.386 1.00 86.88 163 PRO A CA 1
ATOM 1238 C C . PRO A 1 163 ? 3.652 2.7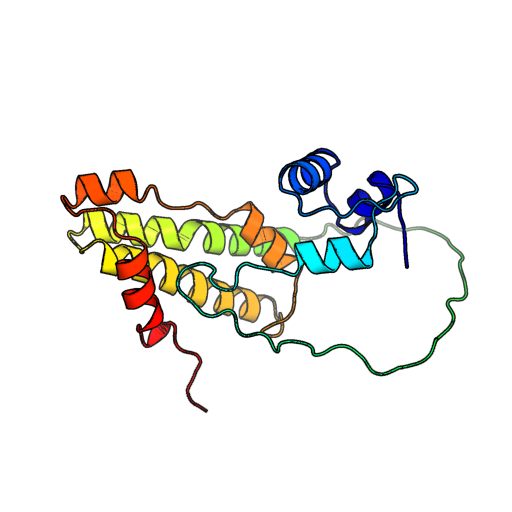62 8.707 1.00 86.88 163 PRO A C 1
ATOM 1240 O O . PRO A 1 163 ? 3.831 1.550 8.829 1.00 86.88 163 PRO A O 1
ATOM 1243 N N . ASP A 1 164 ? 3.816 3.605 9.728 1.00 90.94 164 ASP A N 1
ATOM 1244 C CA . ASP A 1 164 ? 4.017 3.113 11.093 1.00 90.94 164 ASP A CA 1
ATOM 1245 C C . ASP A 1 164 ? 2.683 2.602 11.649 1.00 90.94 164 ASP A C 1
ATOM 1247 O O . ASP A 1 164 ? 1.948 3.317 12.331 1.00 90.94 164 ASP A O 1
ATOM 1251 N N . TRP A 1 165 ? 2.351 1.352 11.328 1.00 89.56 165 TRP A N 1
ATOM 1252 C CA . TRP A 1 165 ? 1.089 0.734 11.731 1.00 89.56 165 TRP A CA 1
ATOM 1253 C C . TRP A 1 165 ? 0.890 0.698 13.247 1.00 89.56 165 TRP A C 1
ATOM 1255 O O . TRP A 1 165 ? -0.242 0.821 13.707 1.00 89.56 165 TRP A O 1
ATOM 1265 N N . ASN A 1 166 ? 1.969 0.577 14.027 1.00 91.81 166 ASN A N 1
ATOM 1266 C CA . ASN A 1 166 ? 1.881 0.596 15.486 1.00 91.81 166 ASN A CA 1
ATOM 1267 C C . ASN A 1 166 ? 1.543 2.001 15.993 1.00 91.81 166 ASN A C 1
ATOM 1269 O O . ASN A 1 166 ? 0.662 2.152 16.840 1.00 91.81 166 ASN A O 1
ATOM 1273 N N . GLY A 1 167 ? 2.212 3.025 15.457 1.00 91.69 167 GLY A N 1
ATOM 1274 C CA . GLY A 1 167 ? 1.928 4.423 15.780 1.00 91.69 167 GLY A CA 1
ATOM 1275 C C . GLY A 1 167 ? 0.502 4.830 15.402 1.00 91.69 167 GLY A C 1
ATOM 1276 O O . GLY A 1 167 ? -0.205 5.435 16.208 1.00 91.69 167 GLY A O 1
ATOM 1277 N N . LEU A 1 168 ? 0.047 4.426 14.215 1.00 91.75 168 LEU A N 1
ATOM 1278 C CA . LEU A 1 168 ? -1.314 4.680 13.740 1.00 91.75 168 LEU A CA 1
ATOM 1279 C C . LEU A 1 168 ? -2.374 3.961 14.585 1.00 91.75 168 LEU A C 1
ATOM 1281 O O . LEU A 1 168 ? -3.374 4.574 14.954 1.00 91.75 168 LEU A O 1
ATOM 1285 N N . ALA A 1 169 ? -2.139 2.701 14.959 1.00 93.50 169 ALA A N 1
ATOM 1286 C CA . ALA A 1 169 ? -3.038 1.950 15.836 1.00 93.50 169 ALA A CA 1
ATOM 1287 C C . ALA A 1 169 ? -3.149 2.595 17.224 1.00 93.50 169 ALA A C 1
ATOM 1289 O O . ALA A 1 169 ? -4.251 2.769 17.749 1.00 93.50 169 ALA A O 1
ATOM 1290 N N . ALA A 1 170 ? -2.017 3.033 17.786 1.00 94.12 170 ALA A N 1
ATOM 1291 C CA . ALA A 1 170 ? -1.994 3.768 19.045 1.00 94.12 170 ALA A CA 1
ATOM 1292 C C . ALA A 1 170 ? -2.782 5.087 18.953 1.00 94.12 170 ALA A C 1
ATOM 1294 O O . ALA A 1 170 ? -3.528 5.414 19.876 1.00 94.12 170 ALA A O 1
ATOM 1295 N N . GLN A 1 171 ? -2.668 5.818 17.839 1.00 95.06 171 GLN A N 1
ATOM 1296 C CA . GLN A 1 171 ? -3.430 7.046 17.594 1.00 95.06 171 GLN A CA 1
ATOM 1297 C C . GLN A 1 171 ? -4.940 6.787 17.464 1.00 95.06 171 GLN A C 1
ATOM 1299 O O . GLN A 1 171 ? -5.736 7.572 17.976 1.00 95.06 171 GLN A O 1
ATOM 1304 N N . ALA A 1 172 ? -5.333 5.693 16.810 1.00 95.62 172 ALA A N 1
ATOM 1305 C CA . ALA A 1 172 ? -6.729 5.292 16.641 1.00 95.62 172 ALA A CA 1
ATOM 1306 C C . ALA A 1 172 ? -7.340 4.633 17.893 1.00 95.62 172 ALA A C 1
ATOM 1308 O O . ALA A 1 172 ? -8.543 4.381 17.924 1.00 95.62 172 ALA A O 1
ATOM 1309 N N . ALA A 1 173 ? -6.527 4.344 18.917 1.00 96.88 173 ALA A N 1
ATOM 1310 C CA . ALA A 1 173 ? -6.902 3.518 20.066 1.00 96.88 173 ALA A CA 1
ATOM 1311 C C . ALA A 1 173 ? -7.469 2.137 19.661 1.00 96.88 173 ALA A C 1
ATOM 1313 O O . ALA A 1 173 ? -8.346 1.587 20.330 1.00 96.88 173 ALA A O 1
ATOM 1314 N N . GLU A 1 174 ? -6.944 1.566 18.575 1.00 96.56 174 GLU A N 1
ATOM 1315 C CA . GLU A 1 174 ? -7.297 0.240 18.062 1.00 96.56 174 GLU A CA 1
ATOM 1316 C C . GLU A 1 174 ? -6.116 -0.736 18.241 1.00 96.56 174 GLU A C 1
ATOM 1318 O O . GLU A 1 174 ? -4.957 -0.317 18.235 1.00 96.56 174 GLU A O 1
ATOM 1323 N N . PRO A 1 175 ? -6.362 -2.047 18.417 1.00 94.19 175 PRO A N 1
ATOM 1324 C CA . PRO A 1 175 ? -5.293 -3.040 18.445 1.00 94.19 175 PRO A CA 1
ATOM 1325 C C . PRO A 1 175 ? -4.677 -3.227 17.054 1.00 94.19 175 PRO A C 1
ATOM 1327 O O . PRO A 1 175 ? -5.366 -3.109 16.044 1.00 94.19 175 PRO A O 1
ATOM 1330 N N . VAL A 1 176 ? -3.394 -3.591 17.001 1.00 92.31 176 VAL A N 1
ATOM 1331 C CA . VAL A 1 176 ? -2.746 -4.006 15.750 1.00 92.31 176 VAL A CA 1
ATOM 1332 C C . VAL A 1 176 ? -3.185 -5.427 15.407 1.00 92.31 176 VAL A C 1
ATOM 1334 O O . VAL A 1 176 ? -2.829 -6.369 16.112 1.00 92.31 176 VAL A O 1
ATOM 1337 N N . ASP A 1 177 ? -3.939 -5.571 14.318 1.00 91.06 177 ASP A N 1
ATOM 1338 C CA . ASP A 1 177 ? -4.424 -6.857 13.806 1.00 91.06 177 ASP A CA 1
ATOM 1339 C C . ASP A 1 177 ? -4.262 -6.903 12.282 1.00 91.06 177 ASP A C 1
ATOM 1341 O O . ASP A 1 177 ? -5.193 -6.658 11.511 1.00 91.06 177 ASP A O 1
ATOM 1345 N N . LEU A 1 178 ? -3.026 -7.170 11.853 1.00 84.06 178 LEU A N 1
ATOM 1346 C CA . LEU A 1 178 ? -2.665 -7.190 10.436 1.00 84.06 178 LEU A CA 1
ATOM 1347 C C . LEU A 1 178 ? -3.448 -8.254 9.662 1.00 84.06 178 LEU A C 1
ATOM 1349 O O . LEU A 1 178 ? -3.861 -7.987 8.540 1.00 84.06 178 LEU A O 1
ATOM 1353 N N . ASP A 1 179 ? -3.707 -9.418 10.264 1.00 85.06 179 ASP A N 1
ATOM 1354 C CA . ASP A 1 179 ? -4.445 -10.501 9.609 1.00 85.06 179 ASP A CA 1
ATOM 1355 C C . ASP A 1 179 ? -5.900 -10.094 9.323 1.00 85.06 179 ASP A C 1
ATOM 1357 O O . ASP A 1 179 ? -6.422 -10.356 8.234 1.00 85.06 179 ASP A O 1
ATOM 1361 N N . ALA A 1 180 ? -6.563 -9.421 10.271 1.00 87.38 180 ALA A N 1
ATOM 1362 C CA . ALA A 1 180 ? -7.919 -8.920 10.063 1.00 87.38 180 ALA A CA 1
ATOM 1363 C C . ALA A 1 180 ? -7.971 -7.791 9.025 1.00 87.38 180 ALA A C 1
ATOM 1365 O O . ALA A 1 180 ? -8.912 -7.726 8.226 1.00 87.38 180 ALA A O 1
ATOM 1366 N N . TRP A 1 181 ? -6.982 -6.896 9.021 1.00 90.75 181 TRP A N 1
ATOM 1367 C CA . TRP A 1 181 ? -6.915 -5.808 8.043 1.00 90.75 181 TRP A CA 1
ATOM 1368 C C . TRP A 1 181 ? -6.607 -6.324 6.637 1.00 90.75 181 TRP A C 1
ATOM 1370 O O . TRP A 1 181 ? -7.253 -5.888 5.683 1.00 90.75 181 TRP A O 1
ATOM 1380 N N . ASP A 1 182 ? -5.715 -7.308 6.520 1.00 83.00 182 ASP A N 1
ATOM 1381 C CA . ASP A 1 182 ? -5.437 -8.027 5.278 1.00 83.00 182 ASP A CA 1
ATOM 1382 C C . ASP A 1 182 ? -6.699 -8.704 4.747 1.00 83.00 182 ASP A C 1
ATOM 1384 O O . ASP A 1 182 ? -7.038 -8.542 3.578 1.00 83.00 182 ASP A O 1
ATOM 1388 N N . ALA A 1 183 ? -7.441 -9.423 5.594 1.00 82.31 183 ALA A N 1
ATOM 1389 C CA . ALA A 1 183 ? -8.688 -10.068 5.186 1.00 82.31 183 ALA A CA 1
ATOM 1390 C C . ALA A 1 183 ? -9.738 -9.051 4.703 1.00 82.31 183 ALA A C 1
ATOM 1392 O O . ALA A 1 183 ? -10.454 -9.303 3.732 1.00 82.31 183 ALA A O 1
ATOM 1393 N N . PHE A 1 184 ? -9.816 -7.888 5.354 1.00 88.62 184 PHE A N 1
ATOM 1394 C CA . PHE A 1 184 ? -10.698 -6.799 4.945 1.00 88.62 184 PHE A CA 1
ATOM 1395 C C . PHE A 1 184 ? -10.287 -6.195 3.593 1.00 88.62 184 PHE A C 1
ATOM 1397 O O . PHE A 1 184 ? -11.139 -6.029 2.718 1.00 88.62 184 PHE A O 1
ATOM 1404 N N . ALA A 1 185 ? -8.998 -5.906 3.393 1.00 86.31 185 ALA A N 1
ATOM 1405 C CA . ALA A 1 185 ? -8.474 -5.389 2.129 1.00 86.31 185 ALA A CA 1
ATOM 1406 C C . ALA A 1 185 ? -8.639 -6.409 0.989 1.00 86.31 185 ALA A C 1
ATOM 1408 O O . ALA A 1 185 ? -9.125 -6.059 -0.086 1.00 86.31 185 ALA A O 1
ATOM 1409 N N . ALA A 1 186 ? -8.347 -7.686 1.249 1.00 83.94 186 ALA A N 1
ATOM 1410 C CA . ALA A 1 186 ? -8.497 -8.786 0.300 1.00 83.94 186 ALA A CA 1
ATOM 1411 C C . ALA A 1 186 ? -9.940 -8.988 -0.175 1.00 83.94 186 ALA A C 1
ATOM 1413 O O . ALA A 1 186 ? -10.144 -9.514 -1.264 1.00 83.94 186 ALA A O 1
ATOM 1414 N N . ALA A 1 187 ? -10.938 -8.605 0.624 1.00 87.88 187 ALA A N 1
ATOM 1415 C CA . ALA A 1 187 ? -12.352 -8.666 0.259 1.00 87.88 187 ALA A CA 1
ATOM 1416 C C . ALA A 1 187 ? -12.856 -7.376 -0.417 1.00 87.88 187 ALA A C 1
ATOM 1418 O O . ALA A 1 187 ? -14.006 -7.315 -0.857 1.00 87.88 187 ALA A O 1
ATOM 1419 N N . HIS A 1 188 ? -12.031 -6.326 -0.487 1.00 87.69 188 HIS A N 1
ATOM 1420 C CA . HIS A 1 188 ? -12.470 -5.020 -0.955 1.00 87.69 188 HIS A CA 1
ATOM 1421 C C . HIS A 1 188 ? -12.678 -5.015 -2.484 1.00 87.69 188 HIS A C 1
ATOM 1423 O O . HIS A 1 188 ? -11.753 -5.376 -3.219 1.00 87.69 188 HIS A O 1
ATOM 1429 N N . PRO A 1 189 ? -13.835 -4.548 -3.005 1.00 88.75 189 PRO A N 1
ATOM 1430 C CA . PRO A 1 189 ? -14.148 -4.589 -4.439 1.00 88.75 189 PRO A CA 1
ATOM 1431 C C . PRO A 1 189 ? -13.126 -3.877 -5.331 1.00 88.75 189 PRO A C 1
ATOM 1433 O O . PRO A 1 189 ? -12.840 -4.335 -6.428 1.00 88.75 189 PRO A O 1
ATOM 1436 N N . MET A 1 190 ? -12.538 -2.776 -4.852 1.00 83.06 190 MET A N 1
ATOM 1437 C CA . MET A 1 190 ? -11.533 -2.014 -5.612 1.00 83.06 190 MET A CA 1
ATOM 1438 C C . MET A 1 190 ? -10.172 -2.713 -5.738 1.00 83.06 190 MET A C 1
ATOM 1440 O O . MET A 1 190 ? -9.336 -2.245 -6.506 1.00 83.06 190 MET A O 1
ATOM 1444 N N . LEU A 1 191 ? -9.930 -3.774 -4.965 1.00 80.44 191 LEU A N 1
ATOM 1445 C CA . LEU A 1 191 ? -8.711 -4.584 -5.024 1.00 80.44 191 LEU A CA 1
ATOM 1446 C C . LEU A 1 191 ? -8.951 -5.935 -5.706 1.00 80.44 191 LEU A C 1
ATOM 1448 O O . LEU A 1 191 ? -8.005 -6.693 -5.913 1.00 80.44 191 LEU A O 1
ATOM 1452 N N . GLN A 1 192 ? -10.200 -6.237 -6.076 1.00 77.81 192 GLN A N 1
ATOM 1453 C CA . GLN A 1 192 ? -10.498 -7.417 -6.874 1.00 77.81 192 GLN A CA 1
ATOM 1454 C C . GLN A 1 192 ? -10.046 -7.199 -8.322 1.00 77.81 192 GLN A C 1
ATOM 1456 O O . GLN A 1 192 ? -10.180 -6.088 -8.847 1.00 77.81 192 GLN A O 1
ATOM 1461 N N . PRO A 1 193 ? -9.559 -8.250 -9.002 1.00 64.38 193 PRO A N 1
ATOM 1462 C CA . PRO A 1 193 ? -9.387 -8.192 -10.444 1.00 64.38 193 PRO A CA 1
ATOM 1463 C C . PRO A 1 193 ? -10.741 -7.898 -11.115 1.00 64.38 193 PRO A C 1
ATOM 1465 O O . PRO A 1 193 ? -11.782 -8.331 -10.607 1.00 64.38 193 PRO A O 1
ATOM 1468 N N . PRO A 1 194 ? -10.760 -7.175 -12.249 1.00 56.94 194 PRO A N 1
ATOM 1469 C CA . PRO A 1 194 ? -11.995 -6.930 -12.979 1.00 56.94 194 PRO A CA 1
ATOM 1470 C C . PRO A 1 194 ? -12.651 -8.268 -13.335 1.00 56.94 194 PRO A C 1
ATOM 1472 O O . PRO A 1 194 ? -12.021 -9.147 -13.923 1.00 56.94 194 PRO A O 1
ATOM 1475 N N . THR A 1 195 ? -13.915 -8.430 -12.947 1.00 53.91 195 THR A N 1
ATOM 1476 C CA . THR A 1 195 ? -14.743 -9.566 -13.363 1.00 53.91 195 THR A CA 1
ATOM 1477 C C . THR A 1 195 ? -14.852 -9.569 -14.885 1.00 53.91 195 THR A C 1
ATOM 1479 O O . THR A 1 195 ? -15.298 -8.573 -15.459 1.00 53.91 195 THR A O 1
ATOM 1482 N N . ALA A 1 196 ? -14.393 -10.664 -15.496 1.00 39.66 196 ALA A N 1
ATOM 1483 C CA . ALA A 1 196 ? -14.461 -10.934 -16.932 1.00 39.66 196 ALA A CA 1
ATOM 1484 C C . ALA A 1 196 ? -15.902 -11.026 -17.452 1.00 39.66 196 ALA A C 1
ATOM 1486 O O . ALA A 1 196 ? -16.781 -11.475 -16.677 1.00 39.66 196 ALA A O 1
#

pLDDT: mean 70.91, std 21.39, range [24.66, 97.81]

Secondary structure (DSSP, 8-state):
--EE-HHHHHHHTT--HHHHHHHHHTT---B-TTSSEEHHHHHHHHH---S-BTTB----------------------------------HHHHHHHHHHHHHHHHHHHHHHHHHTT--HHHHHHHHHHHHHHHHHHHHHHTTPPTT---HHHHHHHTT-----HHHHHHHHT----HHHHHHHHHT-GGGSPPP-

Foldseek 3Di:
DDWAALVVVCVVVVHDSVVSVVCVVVVLFDQDPVRTTPNVSSVVSVVPDPCDDLLAGDDDDDDDDDDDDDDDDDDDDDDDDDDDDDPPPPPVVLLLVLLLCLQCVLQVQLVVCLVVLHDNLVSSLSSVLRSVVSVVVSCVVVVHDPPDDDPSVVSNVVNHDDHPSVVSCVSNVHDDDSPVSSNSNHPDPSRDDPDD

Radius of gyration: 21.23 Å; chains: 1; bounding box: 48×46×53 Å

Sequence (196 aa):
MQTETKAAFARRHGVNRSTVQKWQDKGLLVIAPDGMVNVEATEWNLDQRPAKYRGGTAHRPVRTAPQDVRTIPQEARTCPQDDPQAEEEPEGGLLIVLATLVGIVGKISAEAAIASGASMRVAYALDSITTVHLWNEAERMLGIPPASVSGFETMVDKRVVEPDWNGLAAQAAEPVDLDAWDAFAAAHPMLQPPTA